Protein AF-A0A0D7BIR2-F1 (afdb_monomer)

Mean predicted aligned error: 21.7 Å

Radius of gyration: 37.54 Å; Cα contacts (8 Å, |Δi|>4): 40; chains: 1; bounding box: 102×64×111 Å

Solvent-accessible surface area (backbone atoms only — not comparable to full-atom values): 16686 Å² total; per-residue (Å²): 121,75,64,52,60,53,49,50,55,49,41,55,57,47,47,56,52,49,51,51,49,50,49,49,62,68,69,59,58,79,85,58,76,80,61,74,94,76,84,66,80,60,62,64,51,52,55,38,52,51,51,50,55,50,52,52,51,52,54,53,46,50,54,50,44,54,59,40,34,74,78,34,74,71,77,39,61,81,50,50,68,55,49,57,55,50,51,56,49,48,54,58,48,49,72,74,50,62,76,77,82,74,74,76,80,79,78,71,91,76,68,83,83,82,81,90,81,86,85,87,89,87,87,86,90,83,82,89,90,86,90,91,88,87,83,88,84,89,81,83,94,82,83,85,87,86,86,86,84,88,78,86,79,78,84,77,78,80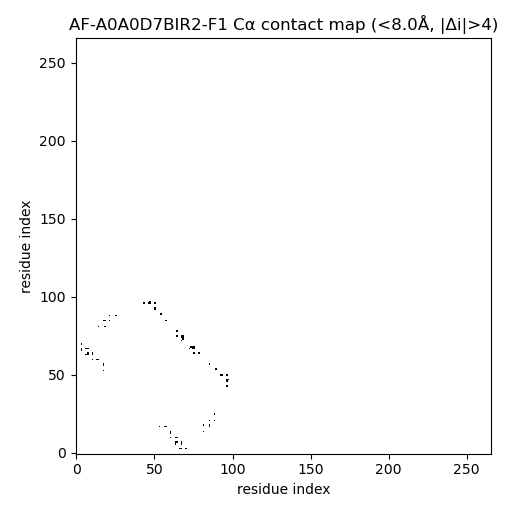,79,85,76,89,75,92,80,51,96,79,58,51,59,59,55,49,53,52,51,50,52,52,51,49,51,51,50,51,53,49,51,53,49,51,50,51,51,49,55,50,50,51,56,48,50,54,52,51,49,53,51,50,49,52,52,48,55,52,48,53,55,50,50,52,52,54,50,52,50,51,52,52,53,48,53,53,52,56,58,64,50,50,60,58,53,52,52,54,51,54,54,50,52,54,53,52,52,49,52,50,53,54,47,51,66,73,74,105

Organism: NCBI:txid1314674

pLDDT: mean 73.13, std 20.67, range [30.42, 97.38]

Structure (mmCIF, N/CA/C/O backbone):
data_AF-A0A0D7BIR2-F1
#
_entry.id   AF-A0A0D7BIR2-F1
#
loop_
_atom_site.group_PDB
_atom_site.id
_atom_site.type_symbol
_atom_site.label_atom_id
_atom_site.label_alt_id
_atom_site.label_comp_id
_atom_site.label_asym_id
_atom_site.label_entity_id
_atom_site.label_seq_id
_atom_site.pdbx_PDB_ins_code
_atom_site.Cartn_x
_atom_site.Cartn_y
_atom_site.Cartn_z
_atom_site.occupancy
_atom_site.B_iso_or_equiv
_atom_site.auth_seq_id
_atom_site.auth_comp_id
_atom_site.auth_asym_id
_atom_site.auth_atom_id
_atom_site.pdbx_PDB_model_num
ATOM 1 N N . MET A 1 1 ? 25.038 -0.574 7.424 1.00 51.50 1 MET A N 1
ATOM 2 C CA . MET A 1 1 ? 25.600 0.319 6.384 1.00 51.50 1 MET A CA 1
ATOM 3 C C . MET A 1 1 ? 25.281 -0.085 4.935 1.00 51.50 1 MET A C 1
ATOM 5 O O . MET A 1 1 ? 25.154 0.808 4.115 1.00 51.50 1 MET A O 1
ATOM 9 N N . ALA A 1 2 ? 25.125 -1.368 4.560 1.00 60.22 2 ALA A N 1
ATOM 10 C CA . ALA A 1 2 ? 24.757 -1.714 3.168 1.00 60.22 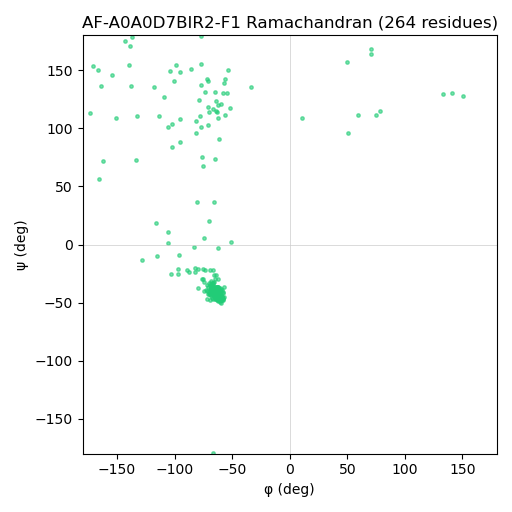2 ALA A CA 1
ATOM 11 C C . ALA A 1 2 ? 23.267 -1.471 2.823 1.00 60.22 2 ALA A C 1
ATOM 13 O O . ALA A 1 2 ? 22.950 -1.165 1.675 1.00 60.22 2 ALA A O 1
ATOM 14 N N . SER A 1 3 ? 22.361 -1.573 3.807 1.00 74.25 3 SER A N 1
ATOM 15 C CA . SER A 1 3 ? 20.910 -1.398 3.599 1.00 74.25 3 SER A CA 1
ATOM 16 C C . SER A 1 3 ? 20.532 0.036 3.220 1.00 74.25 3 SER A C 1
ATOM 18 O O . SER A 1 3 ? 19.716 0.248 2.333 1.00 74.25 3 SER A O 1
ATOM 20 N N . THR A 1 4 ? 21.177 1.033 3.819 1.00 78.81 4 THR A N 1
ATOM 21 C CA . THR A 1 4 ? 20.764 2.436 3.690 1.00 78.81 4 THR A CA 1
ATOM 22 C C . THR A 1 4 ? 21.105 3.049 2.339 1.00 78.81 4 THR A C 1
ATOM 24 O O . THR A 1 4 ? 20.298 3.789 1.784 1.00 78.81 4 THR A O 1
ATOM 27 N N . ARG A 1 5 ? 22.210 2.622 1.714 1.00 83.94 5 ARG A N 1
ATOM 28 C CA . ARG A 1 5 ? 22.487 2.933 0.299 1.00 83.94 5 ARG A CA 1
ATOM 29 C C . ARG A 1 5 ? 21.439 2.352 -0.650 1.00 83.94 5 ARG A C 1
ATOM 31 O O . ARG A 1 5 ? 21.117 2.963 -1.666 1.00 83.94 5 ARG A O 1
ATOM 38 N N . HIS A 1 6 ? 20.925 1.159 -0.356 1.00 86.81 6 HIS A N 1
ATOM 39 C CA . HIS A 1 6 ? 19.886 0.544 -1.180 1.00 86.81 6 HIS A CA 1
ATOM 40 C C . HIS A 1 6 ? 18.565 1.310 -1.056 1.00 86.81 6 HIS A C 1
ATOM 42 O O . HIS A 1 6 ? 17.923 1.603 -2.068 1.00 86.81 6 HIS A O 1
ATOM 48 N N . ASP A 1 7 ? 18.216 1.696 0.169 1.00 87.25 7 ASP A N 1
ATOM 49 C CA . ASP A 1 7 ? 17.025 2.485 0.470 1.00 87.25 7 ASP A CA 1
ATOM 50 C C . ASP A 1 7 ? 17.088 3.877 -0.170 1.00 87.25 7 ASP A C 1
ATOM 52 O O . ASP A 1 7 ? 16.099 4.321 -0.749 1.00 87.25 7 ASP A O 1
ATOM 56 N N . GLU A 1 8 ? 18.258 4.520 -0.191 1.00 88.88 8 GLU A N 1
ATOM 57 C CA . GLU A 1 8 ? 18.476 5.803 -0.869 1.00 88.88 8 GLU A CA 1
ATOM 58 C C . GLU A 1 8 ? 18.261 5.704 -2.388 1.00 88.88 8 GLU A C 1
ATOM 60 O O . GLU A 1 8 ? 17.515 6.491 -2.980 1.00 88.88 8 GLU A O 1
ATOM 65 N N . ILE A 1 9 ? 18.854 4.694 -3.036 1.00 89.62 9 ILE A N 1
ATOM 66 C CA . ILE A 1 9 ? 18.682 4.466 -4.480 1.00 89.62 9 ILE A CA 1
ATOM 67 C C . ILE A 1 9 ? 17.214 4.166 -4.804 1.00 89.62 9 ILE A C 1
ATOM 69 O O . ILE A 1 9 ? 16.680 4.636 -5.817 1.00 89.62 9 ILE A O 1
ATOM 73 N N . ASN A 1 10 ? 16.549 3.380 -3.958 1.00 91.25 10 ASN A N 1
ATOM 74 C CA . ASN A 1 10 ? 15.138 3.054 -4.120 1.00 91.25 10 ASN A CA 1
ATOM 75 C C . ASN A 1 10 ? 14.252 4.285 -3.934 1.00 91.25 10 ASN A C 1
ATOM 77 O O . ASN A 1 10 ? 13.368 4.510 -4.765 1.00 91.25 10 ASN A O 1
ATOM 81 N N . LEU A 1 11 ? 14.523 5.107 -2.919 1.00 91.75 11 LEU A N 1
ATOM 82 C CA . LEU A 1 11 ? 13.816 6.354 -2.663 1.00 91.75 11 LEU A CA 1
ATOM 83 C C . LEU A 1 11 ? 13.962 7.313 -3.846 1.00 91.75 11 LEU A C 1
ATOM 85 O O . LEU A 1 11 ? 12.955 7.778 -4.371 1.00 91.75 11 LEU A O 1
ATOM 89 N N . ALA A 1 12 ? 15.180 7.532 -4.344 1.00 91.88 12 ALA A N 1
ATOM 90 C CA . ALA A 1 12 ? 15.422 8.401 -5.494 1.00 91.88 12 ALA A CA 1
ATOM 91 C C . ALA A 1 12 ? 14.680 7.918 -6.756 1.00 91.88 12 ALA A C 1
ATOM 93 O O . ALA A 1 12 ? 14.083 8.706 -7.495 1.00 91.88 12 ALA A O 1
ATOM 94 N N . ARG A 1 13 ? 14.663 6.600 -7.006 1.00 92.69 13 ARG A N 1
ATOM 95 C CA . ARG A 1 13 ? 13.916 6.007 -8.130 1.00 92.69 13 ARG A CA 1
ATOM 96 C C . ARG A 1 13 ? 12.404 6.099 -7.954 1.00 92.69 13 ARG A C 1
ATOM 98 O O . ARG A 1 13 ? 11.695 6.203 -8.957 1.00 92.69 13 ARG A O 1
ATOM 105 N N . LEU A 1 14 ? 11.910 5.973 -6.726 1.00 93.75 14 LEU A N 1
ATOM 106 C CA . LEU A 1 14 ? 10.490 6.072 -6.410 1.00 93.75 14 LEU A CA 1
ATOM 107 C C . LEU A 1 14 ? 10.021 7.521 -6.543 1.00 93.75 14 LEU A C 1
ATOM 109 O O . LEU A 1 14 ? 9.040 7.763 -7.241 1.00 93.75 14 LEU A O 1
ATOM 113 N N . LEU A 1 15 ? 10.769 8.470 -5.980 1.00 92.56 15 LEU A N 1
ATOM 114 C CA . LEU A 1 15 ? 10.496 9.900 -6.079 1.00 92.56 15 LEU A CA 1
ATOM 115 C C . LEU A 1 15 ? 10.453 10.365 -7.528 1.00 92.56 15 LEU A C 1
ATOM 117 O O . LEU A 1 15 ? 9.443 10.923 -7.927 1.00 92.56 15 LEU A O 1
ATOM 121 N N . ARG A 1 16 ? 11.431 10.007 -8.372 1.00 92.38 16 ARG A N 1
ATOM 122 C CA . ARG A 1 16 ? 11.371 10.358 -9.806 1.00 92.38 16 ARG A CA 1
ATOM 123 C C . ARG A 1 16 ? 10.110 9.847 -10.505 1.00 92.38 16 ARG A C 1
ATOM 125 O O . ARG A 1 16 ? 9.586 10.505 -11.400 1.00 92.38 16 ARG A O 1
ATOM 132 N N . ARG A 1 17 ? 9.618 8.659 -10.136 1.00 91.75 17 ARG A N 1
ATOM 133 C CA . ARG A 1 17 ? 8.366 8.116 -10.692 1.00 91.75 17 ARG A CA 1
ATOM 134 C C . ARG A 1 17 ? 7.143 8.853 -10.158 1.00 91.75 17 ARG A C 1
ATOM 136 O O . ARG A 1 17 ? 6.204 9.063 -10.921 1.00 91.75 17 ARG A O 1
ATOM 143 N N . LEU A 1 18 ? 7.152 9.211 -8.876 1.00 91.81 18 LEU A N 1
ATOM 144 C CA . LEU A 1 18 ? 6.079 9.968 -8.239 1.00 91.81 18 LEU A CA 1
ATOM 145 C C . LEU A 1 18 ? 6.004 11.386 -8.789 1.00 91.81 18 LEU A C 1
ATOM 147 O O . LEU A 1 18 ? 4.928 11.804 -9.184 1.00 91.81 18 LEU A O 1
ATOM 151 N N . GLU A 1 19 ? 7.132 12.072 -8.923 1.00 91.19 19 GLU A N 1
ATOM 152 C CA . GLU A 1 19 ? 7.222 13.385 -9.556 1.00 91.19 19 GLU A CA 1
ATOM 153 C C . GLU A 1 19 ? 6.754 13.327 -11.004 1.00 91.19 19 GLU A C 1
ATOM 155 O O . GLU A 1 19 ? 5.930 14.137 -11.407 1.00 91.19 19 GLU A O 1
ATOM 160 N N . LYS A 1 20 ? 7.198 12.328 -11.779 1.00 92.00 20 LYS A N 1
ATOM 161 C CA . LYS A 1 20 ? 6.723 12.153 -13.156 1.00 92.00 20 LYS A CA 1
ATOM 162 C C . LYS A 1 20 ? 5.198 12.008 -13.218 1.00 92.00 20 LYS A C 1
ATOM 164 O O . LYS A 1 20 ? 4.572 12.663 -14.042 1.00 92.00 20 LYS A O 1
ATOM 169 N N . ARG A 1 21 ? 4.607 11.188 -12.340 1.00 87.00 21 ARG A N 1
ATOM 170 C CA . ARG A 1 21 ? 3.146 11.020 -12.249 1.00 87.00 21 ARG A CA 1
ATOM 171 C C . ARG A 1 21 ? 2.439 12.278 -11.754 1.00 87.00 21 ARG A C 1
ATOM 173 O O . ARG A 1 21 ? 1.357 12.581 -12.231 1.00 87.00 21 ARG A O 1
ATOM 180 N N . ALA A 1 22 ? 3.040 13.010 -10.824 1.00 85.06 22 ALA A N 1
ATOM 181 C CA . ALA A 1 22 ? 2.508 14.265 -10.313 1.00 85.06 22 ALA A CA 1
ATOM 182 C C . ALA A 1 22 ? 2.492 15.346 -11.403 1.00 85.06 22 ALA A C 1
ATOM 184 O O . ALA A 1 22 ? 1.498 16.051 -11.558 1.00 85.06 22 ALA A O 1
ATOM 185 N N . PHE A 1 23 ? 3.554 15.430 -12.209 1.00 83.56 23 PHE A N 1
ATOM 186 C CA . PHE A 1 23 ? 3.602 16.294 -13.385 1.00 83.56 23 PHE A CA 1
ATOM 187 C C . PHE A 1 23 ? 2.560 15.882 -14.422 1.00 83.56 23 PHE A C 1
ATOM 189 O O . PHE A 1 23 ? 1.831 16.735 -14.914 1.00 83.56 23 PHE A O 1
ATOM 196 N N . GLU A 1 24 ? 2.438 14.588 -14.710 1.00 83.06 24 GLU A N 1
ATOM 197 C CA . GLU A 1 24 ? 1.413 14.071 -15.617 1.00 83.06 24 GLU A CA 1
ATOM 198 C C . GLU A 1 24 ? 0.001 14.403 -15.117 1.00 83.06 24 GLU A C 1
ATOM 200 O O . GLU A 1 24 ? -0.796 14.908 -15.890 1.00 83.06 24 GLU A O 1
ATOM 205 N N . ALA A 1 25 ? -0.284 14.252 -13.822 1.00 73.31 25 ALA A N 1
ATOM 206 C CA . ALA A 1 25 ? -1.577 14.602 -13.230 1.00 73.31 25 ALA A CA 1
ATOM 207 C C . ALA A 1 25 ? -1.858 16.118 -13.209 1.00 73.31 25 ALA A C 1
ATOM 209 O O . ALA A 1 25 ? -3.009 16.533 -13.303 1.00 73.31 25 ALA A O 1
ATOM 210 N N . THR A 1 26 ? -0.820 16.951 -13.089 1.00 69.81 26 THR A N 1
ATOM 211 C CA . THR A 1 26 ? -0.952 18.420 -13.058 1.00 69.81 26 THR A CA 1
ATOM 212 C C . THR A 1 26 ? -1.119 19.009 -14.464 1.00 69.81 26 THR A C 1
ATOM 214 O O . THR A 1 26 ? -1.884 19.953 -14.647 1.00 69.81 26 THR A O 1
ATOM 217 N N . TYR A 1 27 ? -0.417 18.456 -15.461 1.00 67.06 27 TYR A N 1
ATOM 218 C CA . TYR A 1 27 ? -0.448 18.910 -16.859 1.00 67.06 27 TYR A CA 1
ATOM 219 C C . TYR A 1 27 ? -1.412 18.125 -17.749 1.00 67.06 27 TYR A C 1
ATOM 221 O O . TYR A 1 27 ? -1.682 18.566 -18.869 1.00 67.06 27 TYR A O 1
ATOM 229 N N . ALA A 1 28 ? -1.978 17.017 -17.265 1.00 62.03 28 ALA A N 1
ATOM 230 C CA . ALA A 1 28 ? -3.223 16.467 -17.782 1.00 62.03 28 ALA A CA 1
ATOM 231 C C . ALA A 1 28 ? -4.353 17.469 -17.487 1.00 62.03 28 ALA A C 1
ATOM 233 O O . ALA A 1 28 ? -5.180 17.308 -16.595 1.00 62.03 28 ALA A O 1
ATOM 234 N N . SER A 1 29 ? -4.340 18.563 -18.246 1.00 44.34 29 SER A N 1
ATOM 235 C CA . SER A 1 29 ? -5.459 19.472 -18.432 1.00 44.34 29 SER A CA 1
ATOM 236 C C . SER A 1 29 ? -6.677 18.651 -18.889 1.00 44.34 29 SER A C 1
ATOM 238 O O . SER A 1 29 ? -6.476 17.636 -19.563 1.00 44.34 29 SER A O 1
ATOM 240 N N . PRO A 1 30 ? -7.925 19.052 -18.569 1.00 50.50 30 PRO A N 1
ATOM 241 C CA . PRO A 1 30 ? -9.174 18.327 -18.864 1.00 50.50 30 PRO A CA 1
ATOM 242 C C . PRO A 1 30 ? -9.516 18.198 -20.366 1.00 50.50 30 PRO A C 1
ATOM 244 O O . PRO A 1 30 ? -10.676 18.195 -20.767 1.00 50.50 30 PRO A O 1
ATOM 247 N N . ILE A 1 31 ? -8.525 18.013 -21.234 1.00 40.31 31 ILE A N 1
ATOM 248 C CA . ILE A 1 31 ? -8.654 17.683 -22.657 1.00 40.31 31 ILE A CA 1
ATOM 249 C C . ILE A 1 31 ? -8.921 16.168 -22.818 1.00 40.31 31 ILE A C 1
ATOM 251 O O . ILE A 1 31 ? -8.458 15.511 -23.740 1.00 40.31 31 ILE A O 1
ATOM 255 N N . SER A 1 32 ? -9.697 15.603 -21.891 1.00 42.72 32 SER A N 1
ATOM 256 C CA . SER A 1 32 ? -10.523 14.413 -22.106 1.00 42.72 32 SER A CA 1
ATOM 257 C C . SER A 1 32 ? -12.006 14.800 -22.219 1.00 42.72 32 SER A C 1
ATOM 259 O O . SER A 1 32 ? -12.861 13.926 -22.268 1.00 42.72 32 SER A O 1
ATOM 261 N N . ALA A 1 33 ? -12.340 16.091 -22.342 1.00 45.12 33 ALA A N 1
ATOM 262 C CA . ALA A 1 33 ? -13.700 16.549 -22.648 1.00 45.12 33 ALA A CA 1
ATOM 263 C C . ALA A 1 33 ? -14.240 16.066 -24.019 1.00 45.12 33 ALA A C 1
ATOM 265 O O . ALA A 1 33 ? -15.39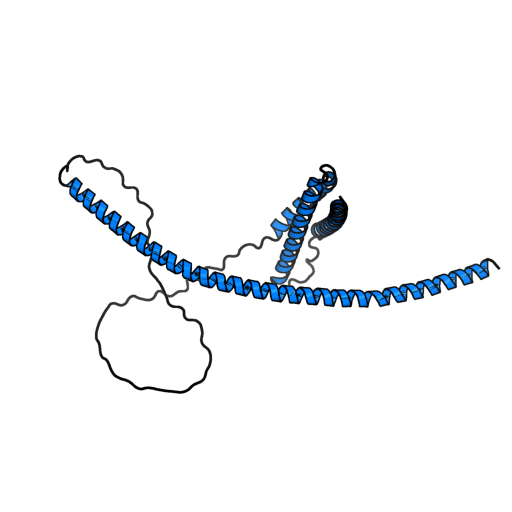9 16.316 -24.337 1.00 45.12 33 ALA A O 1
ATOM 266 N N . ASN A 1 34 ? -13.431 15.351 -24.813 1.00 43.56 34 ASN A N 1
ATOM 267 C CA . ASN A 1 34 ? -13.843 14.745 -26.082 1.00 43.56 34 ASN A CA 1
ATOM 268 C C . ASN A 1 34 ? -14.015 13.215 -26.020 1.00 43.56 34 ASN A C 1
ATOM 270 O O . ASN A 1 34 ? -14.364 12.614 -27.037 1.00 43.56 34 ASN A O 1
ATOM 274 N N . SER A 1 35 ? -13.824 12.564 -24.864 1.00 46.53 35 SER A N 1
ATOM 275 C CA . SER A 1 35 ? -14.414 11.239 -24.659 1.00 46.53 35 SER A CA 1
ATOM 276 C C . SER A 1 35 ? -15.870 11.445 -24.243 1.00 46.53 35 SER A C 1
ATOM 278 O O . SER A 1 35 ? -16.184 11.941 -23.166 1.00 46.53 35 SER A O 1
ATOM 280 N N . SER A 1 36 ? -16.756 11.148 -25.191 1.00 42.25 36 SER A N 1
ATOM 281 C CA . SER A 1 36 ? -18.214 11.210 -25.080 1.00 42.25 36 SER A CA 1
ATOM 282 C C . SER A 1 36 ? -18.732 10.854 -23.671 1.00 42.25 36 SER A C 1
ATOM 284 O O . SER A 1 36 ? -18.284 9.846 -23.114 1.00 42.25 36 SER A O 1
ATOM 286 N N . PRO A 1 37 ? -19.695 11.610 -23.100 1.00 45.69 37 PRO A N 1
ATOM 287 C CA . PRO A 1 37 ? -20.263 11.361 -21.778 1.00 45.69 37 PRO A CA 1
ATOM 288 C C . PRO A 1 37 ? -21.219 10.162 -21.843 1.00 45.69 37 PRO A C 1
ATOM 290 O O . PRO A 1 37 ? -22.436 10.278 -21.715 1.00 45.69 37 PRO A O 1
ATOM 293 N N . SER A 1 38 ? -20.668 8.976 -22.072 1.00 39.38 38 SER A N 1
ATOM 294 C CA . SER A 1 38 ? -21.396 7.719 -22.016 1.00 39.38 38 SER A CA 1
ATOM 295 C C . SER A 1 38 ? -21.219 7.102 -20.634 1.00 39.38 38 SER A C 1
ATOM 297 O O . SER A 1 38 ? -20.343 6.275 -20.413 1.00 39.38 38 SER A O 1
ATOM 299 N N . LYS A 1 39 ? -22.120 7.502 -19.733 1.00 43.78 39 LYS A N 1
ATOM 300 C CA . LYS A 1 39 ? -22.785 6.627 -18.757 1.00 43.78 39 LYS A CA 1
ATOM 301 C C . LYS A 1 39 ? -21.872 5.718 -17.915 1.00 43.78 39 LYS A C 1
ATOM 303 O O . LYS A 1 39 ? -21.611 4.570 -18.254 1.00 43.78 39 LYS A O 1
ATOM 308 N N . GLY A 1 40 ? -21.549 6.193 -16.716 1.00 44.94 40 GLY A N 1
ATOM 309 C CA . GLY A 1 40 ? -21.228 5.324 -15.589 1.00 44.94 40 GLY A CA 1
ATOM 310 C C . GLY A 1 40 ? -20.258 5.968 -14.615 1.00 44.94 40 GLY A C 1
ATOM 311 O O . GLY A 1 40 ? -19.161 6.360 -14.985 1.00 44.94 40 GLY A O 1
ATOM 312 N N . THR A 1 41 ? -20.631 5.982 -13.344 1.00 54.31 41 THR A N 1
ATOM 313 C CA . THR A 1 41 ? -19.811 6.265 -12.152 1.00 54.31 41 THR A CA 1
ATOM 314 C C . THR A 1 41 ? -18.499 5.456 -12.049 1.00 54.31 41 THR A C 1
ATOM 316 O O . THR A 1 41 ? -17.764 5.604 -11.076 1.00 54.31 41 THR A O 1
ATOM 319 N N . ALA A 1 42 ? -18.179 4.620 -13.041 1.00 56.84 42 ALA A N 1
ATOM 320 C CA . ALA A 1 42 ? -16.992 3.777 -13.107 1.00 56.84 42 ALA A CA 1
ATOM 321 C C . ALA A 1 42 ? -15.686 4.576 -13.283 1.00 56.84 42 ALA A C 1
ATOM 323 O O . ALA A 1 42 ? -14.701 4.260 -12.623 1.00 56.84 42 ALA A O 1
ATOM 324 N N . GLY A 1 43 ? -15.680 5.647 -14.090 1.00 62.88 43 GLY A N 1
ATOM 325 C CA . GLY A 1 43 ? -14.460 6.435 -14.346 1.00 62.88 43 GLY A CA 1
ATOM 326 C C . GLY A 1 43 ? -13.946 7.187 -13.112 1.00 62.88 43 GLY A C 1
ATOM 327 O O . GLY A 1 43 ? -12.754 7.173 -12.819 1.00 62.88 43 GLY A O 1
ATOM 328 N N . GLN A 1 44 ? -14.857 7.753 -12.314 1.00 68.00 44 GLN A N 1
ATOM 329 C CA . GLN A 1 44 ? -14.504 8.434 -11.063 1.00 68.00 44 GLN A CA 1
ATOM 330 C C . GLN A 1 44 ? -13.944 7.456 -10.015 1.00 68.00 44 GLN A C 1
ATOM 332 O O . GLN A 1 44 ? -13.061 7.810 -9.235 1.00 68.00 44 GLN A O 1
ATOM 337 N N . GLY A 1 45 ? -14.430 6.209 -10.013 1.00 72.81 45 GLY A N 1
ATOM 338 C CA . GLY A 1 45 ? -13.898 5.148 -9.159 1.00 72.81 45 GLY A CA 1
ATOM 339 C C . GLY A 1 45 ? -12.453 4.789 -9.509 1.00 72.81 45 GLY A C 1
ATOM 340 O O . GLY A 1 45 ? -11.629 4.627 -8.611 1.00 72.81 45 GLY A O 1
ATOM 341 N N . GLU A 1 46 ? -12.113 4.721 -10.797 1.00 79.06 46 GLU A N 1
ATOM 342 C CA . GLU A 1 46 ? -10.743 4.441 -11.241 1.00 79.06 46 GLU A CA 1
ATOM 343 C C . GLU A 1 46 ? -9.772 5.577 -10.897 1.00 79.06 46 GLU A C 1
ATOM 345 O O . GLU A 1 46 ? -8.678 5.312 -10.396 1.00 79.06 46 GLU A O 1
ATOM 350 N N . GLU A 1 47 ? -10.174 6.835 -11.089 1.00 81.19 47 GLU A N 1
ATOM 351 C CA . GLU A 1 47 ? -9.381 8.003 -10.680 1.00 81.19 47 GLU A CA 1
ATOM 352 C C . GLU A 1 47 ? -9.146 8.026 -9.159 1.00 81.19 47 GLU A C 1
ATOM 354 O O . GLU A 1 47 ? -8.030 8.289 -8.702 1.00 81.19 47 GLU A O 1
ATOM 359 N N . TRP A 1 48 ? -10.158 7.658 -8.366 1.00 80.69 48 TRP A N 1
ATOM 360 C CA . TRP A 1 48 ? -10.043 7.524 -6.910 1.00 80.69 48 TRP A CA 1
ATOM 361 C C . TRP A 1 48 ? -9.094 6.414 -6.476 1.00 80.69 48 TRP A C 1
ATOM 363 O O . TRP A 1 48 ? -8.238 6.628 -5.613 1.00 80.69 48 TRP A O 1
ATOM 373 N N . LEU A 1 49 ? -9.164 5.252 -7.120 1.00 83.94 49 LEU A N 1
ATOM 374 C CA . LEU A 1 49 ? -8.234 4.157 -6.855 1.00 83.94 49 LEU A CA 1
ATOM 375 C C . LEU A 1 49 ? -6.790 4.544 -7.206 1.00 83.94 49 LEU A C 1
ATOM 377 O O . LEU A 1 49 ? -5.864 4.227 -6.453 1.00 83.94 49 LEU A O 1
ATOM 381 N N . GLN A 1 50 ? -6.585 5.271 -8.308 1.00 87.94 50 GLN A N 1
ATOM 382 C CA . GLN A 1 50 ? -5.264 5.775 -8.694 1.00 87.94 50 GLN A CA 1
ATOM 383 C C . GLN A 1 50 ? -4.729 6.817 -7.703 1.00 87.94 50 GLN A C 1
ATOM 385 O O . GLN A 1 50 ? -3.550 6.762 -7.337 1.00 87.94 50 GLN A O 1
ATOM 390 N N . ALA A 1 51 ? -5.585 7.724 -7.225 1.00 86.56 51 ALA A N 1
ATOM 391 C CA . ALA A 1 51 ? -5.239 8.694 -6.190 1.00 86.56 51 ALA A CA 1
ATOM 392 C C . ALA A 1 51 ? -4.809 8.002 -4.886 1.00 86.56 51 ALA A C 1
ATOM 394 O O . ALA A 1 51 ? -3.787 8.361 -4.297 1.00 86.56 51 ALA A O 1
ATOM 395 N N . ILE A 1 52 ? -5.525 6.956 -4.465 1.00 88.38 52 ILE A N 1
ATOM 396 C CA . ILE A 1 52 ? -5.172 6.175 -3.273 1.00 88.38 52 ILE A CA 1
ATOM 397 C C . ILE A 1 52 ? -3.827 5.467 -3.439 1.00 88.38 52 ILE A C 1
ATOM 399 O O . ILE A 1 52 ? -2.986 5.551 -2.541 1.00 88.38 52 ILE A O 1
ATOM 403 N N . ASP A 1 53 ? -3.591 4.801 -4.573 1.00 89.62 53 ASP A N 1
ATOM 404 C CA . ASP A 1 53 ? -2.305 4.149 -4.874 1.00 89.62 53 ASP A CA 1
ATOM 405 C C . ASP A 1 53 ? -1.147 5.160 -4.832 1.00 89.62 53 ASP A C 1
ATOM 407 O O . ASP A 1 53 ? -0.081 4.889 -4.269 1.00 89.62 53 ASP A O 1
ATOM 411 N N . PHE A 1 54 ? -1.361 6.363 -5.369 1.00 89.88 54 PHE A N 1
ATOM 412 C CA . PHE A 1 54 ? -0.383 7.445 -5.306 1.00 89.88 54 PHE A CA 1
ATOM 413 C C . PHE A 1 54 ? -0.089 7.876 -3.860 1.00 89.88 54 PHE A C 1
ATOM 415 O O . PHE A 1 54 ? 1.079 7.923 -3.462 1.00 89.88 54 PHE A O 1
ATOM 422 N N . ILE A 1 55 ? -1.124 8.099 -3.043 1.00 90.06 55 ILE A N 1
ATOM 423 C CA . ILE A 1 55 ? -0.984 8.470 -1.625 1.00 90.06 55 ILE A CA 1
ATOM 424 C C . ILE A 1 55 ? -0.232 7.388 -0.842 1.00 90.06 55 ILE A C 1
ATOM 426 O O . ILE A 1 55 ? 0.657 7.696 -0.044 1.00 90.06 55 ILE A O 1
ATOM 430 N N . GLN A 1 56 ? -0.545 6.111 -1.069 1.00 92.31 56 GLN A N 1
ATOM 431 C CA . GLN A 1 56 ? 0.147 4.998 -0.415 1.00 92.31 56 GLN A CA 1
ATOM 432 C C . GLN A 1 56 ? 1.639 4.961 -0.771 1.00 92.31 56 GLN A C 1
ATOM 434 O O . GLN A 1 56 ? 2.482 4.780 0.111 1.00 92.31 56 GLN A O 1
ATOM 439 N N . LYS A 1 57 ? 1.990 5.196 -2.040 1.00 93.69 57 LYS A N 1
ATOM 440 C CA . LYS A 1 57 ? 3.393 5.258 -2.475 1.00 93.69 57 LYS A CA 1
ATOM 441 C C . LYS A 1 57 ? 4.150 6.427 -1.857 1.00 93.69 57 LYS A C 1
ATOM 443 O O . LYS A 1 57 ? 5.311 6.251 -1.494 1.00 93.69 57 LYS A O 1
ATOM 448 N N . VAL A 1 58 ? 3.511 7.586 -1.693 1.00 92.69 58 VAL A N 1
ATOM 449 C CA . VAL A 1 58 ? 4.121 8.729 -0.996 1.00 92.69 58 VAL A CA 1
ATOM 450 C C . VAL A 1 58 ? 4.322 8.416 0.489 1.00 92.69 58 VAL A C 1
ATOM 452 O O . VAL A 1 58 ? 5.397 8.688 1.023 1.00 92.69 58 VAL A O 1
ATOM 455 N N . LYS A 1 59 ? 3.358 7.761 1.153 1.00 93.56 59 LYS A N 1
ATOM 456 C CA . LYS A 1 59 ? 3.524 7.295 2.545 1.00 93.56 59 LYS A CA 1
ATOM 457 C C . LYS A 1 59 ? 4.713 6.347 2.691 1.00 93.56 59 LYS A C 1
ATOM 459 O O . LYS A 1 59 ? 5.541 6.550 3.573 1.00 93.56 59 LYS A O 1
ATOM 464 N N . TYR A 1 60 ? 4.835 5.364 1.802 1.00 93.38 60 TYR A N 1
ATOM 465 C CA . TYR A 1 60 ? 5.973 4.445 1.802 1.00 93.38 60 TYR A CA 1
ATOM 466 C C . TYR A 1 60 ? 7.305 5.176 1.571 1.00 93.38 60 TYR A C 1
ATOM 468 O O . TYR A 1 60 ? 8.278 4.932 2.283 1.00 93.38 60 TYR A O 1
ATOM 476 N N . ALA A 1 61 ? 7.337 6.132 0.637 1.00 92.88 61 ALA A N 1
ATOM 477 C CA . ALA A 1 61 ? 8.507 6.971 0.397 1.00 92.88 61 ALA A CA 1
ATOM 478 C C . ALA A 1 61 ? 8.906 7.790 1.644 1.00 92.88 61 ALA A C 1
ATOM 480 O O . ALA A 1 61 ? 10.095 7.918 1.929 1.00 92.88 61 ALA A O 1
ATOM 481 N N . ARG A 1 62 ? 7.942 8.287 2.434 1.00 90.94 62 ARG A N 1
ATOM 482 C CA . ARG A 1 62 ? 8.225 8.957 3.718 1.00 90.94 62 ARG A CA 1
ATOM 483 C C . ARG A 1 62 ? 8.816 8.004 4.756 1.00 90.94 62 ARG A C 1
ATOM 485 O O . ARG A 1 62 ? 9.718 8.394 5.491 1.00 90.94 62 ARG A O 1
ATOM 492 N N . THR A 1 63 ? 8.343 6.759 4.817 1.00 92.19 63 THR A N 1
ATOM 493 C CA . THR A 1 63 ? 8.933 5.739 5.698 1.00 92.19 63 THR A CA 1
ATOM 494 C C . THR A 1 63 ? 10.387 5.454 5.319 1.00 92.19 63 THR A C 1
ATOM 496 O O . THR A 1 63 ? 11.245 5.419 6.196 1.00 92.19 63 THR A O 1
ATOM 499 N N . LEU A 1 64 ? 10.682 5.324 4.021 1.00 89.25 64 LEU A N 1
ATOM 500 C CA . LEU A 1 64 ? 12.052 5.196 3.511 1.00 89.25 64 LEU A CA 1
ATOM 501 C C . LEU A 1 64 ? 12.920 6.398 3.900 1.00 89.25 64 LEU A C 1
ATOM 503 O O . LEU A 1 64 ? 14.028 6.208 4.390 1.00 89.25 64 LEU A O 1
ATOM 507 N N . LEU A 1 65 ? 12.407 7.621 3.730 1.00 89.88 65 LEU A N 1
ATOM 508 C CA . LEU A 1 65 ? 13.124 8.837 4.116 1.00 89.88 65 LEU A CA 1
ATOM 509 C C . LEU A 1 65 ? 13.460 8.840 5.612 1.00 89.88 65 LEU A C 1
ATOM 511 O O . LEU A 1 65 ? 14.603 9.097 5.970 1.00 89.88 65 LEU A O 1
ATOM 515 N N . LYS A 1 66 ? 12.498 8.484 6.471 1.00 90.06 66 LYS A N 1
ATOM 516 C CA . LYS A 1 66 ? 12.707 8.405 7.923 1.00 90.06 66 LYS A CA 1
ATOM 517 C C . LYS A 1 66 ? 13.788 7.384 8.292 1.00 90.06 66 LYS A C 1
ATOM 519 O O . LYS A 1 66 ? 14.595 7.645 9.178 1.00 90.06 66 LYS A O 1
ATOM 524 N N . ASN A 1 67 ? 13.821 6.239 7.609 1.00 88.81 67 ASN A N 1
ATOM 525 C CA . ASN A 1 67 ? 14.844 5.214 7.828 1.00 88.81 67 ASN A CA 1
ATOM 526 C C . ASN A 1 67 ? 16.242 5.689 7.407 1.00 88.81 67 ASN A C 1
ATOM 528 O O . ASN A 1 67 ? 17.216 5.375 8.081 1.00 88.81 67 ASN A O 1
ATOM 532 N N . ILE A 1 68 ? 16.340 6.455 6.318 1.00 87.19 68 ILE A N 1
ATOM 533 C CA . ILE A 1 68 ? 17.607 7.043 5.860 1.00 87.19 68 ILE A CA 1
ATOM 534 C C . ILE A 1 68 ? 18.070 8.135 6.828 1.00 87.19 68 ILE A C 1
ATOM 536 O O . ILE A 1 68 ? 19.242 8.175 7.180 1.00 87.19 68 ILE A O 1
ATOM 540 N N . GLU A 1 69 ? 17.154 8.979 7.300 1.00 88.00 69 GLU A N 1
ATOM 541 C CA . GLU A 1 69 ? 17.447 10.080 8.224 1.00 88.00 69 GLU A CA 1
ATOM 542 C C . GLU A 1 69 ? 17.935 9.592 9.598 1.00 88.00 69 GLU A C 1
ATOM 544 O O . GLU A 1 69 ? 18.757 10.248 10.233 1.00 88.00 69 GLU A O 1
ATOM 549 N N . LEU A 1 70 ? 17.487 8.406 10.024 1.00 86.62 70 LEU A N 1
ATOM 550 C CA . LEU A 1 70 ? 17.993 7.718 11.216 1.00 86.62 70 LEU A CA 1
ATOM 551 C C . LEU A 1 70 ? 19.465 7.282 11.089 1.00 86.62 70 LEU A C 1
ATOM 553 O O . LEU A 1 70 ? 20.161 7.247 12.100 1.00 86.62 70 LEU A O 1
ATOM 557 N N . ASP A 1 71 ? 19.935 6.943 9.883 1.00 84.44 71 ASP A N 1
ATOM 558 C CA . ASP A 1 71 ? 21.315 6.478 9.632 1.00 84.44 71 ASP A CA 1
ATOM 559 C C . ASP A 1 71 ? 22.235 7.618 9.153 1.00 84.44 71 ASP A C 1
ATOM 561 O O . ASP A 1 71 ? 23.449 7.572 9.348 1.00 84.44 71 ASP A O 1
ATOM 565 N N . SER A 1 72 ? 21.672 8.665 8.539 1.00 81.12 72 SER A N 1
ATOM 566 C CA . SER A 1 72 ? 22.390 9.861 8.099 1.00 81.12 72 SER A CA 1
ATOM 567 C C . SER A 1 72 ? 21.470 11.095 8.108 1.00 81.12 72 SER A C 1
ATOM 569 O O . SER A 1 72 ? 20.607 11.218 7.231 1.00 81.12 72 SER A O 1
ATOM 571 N N . PRO A 1 73 ? 21.659 12.046 9.045 1.00 76.25 73 PRO A N 1
ATOM 572 C CA . PRO A 1 73 ? 20.776 13.209 9.179 1.00 76.25 73 PRO A CA 1
ATOM 573 C C . PRO A 1 73 ? 20.839 14.155 7.967 1.00 76.25 73 PRO A C 1
ATOM 575 O O . PRO A 1 73 ? 19.850 14.813 7.645 1.00 76.25 73 PRO A O 1
ATOM 578 N N . ASP A 1 74 ? 21.963 14.176 7.244 1.00 79.88 74 ASP A N 1
ATOM 579 C CA . ASP A 1 74 ? 22.165 15.063 6.092 1.00 79.88 74 ASP A CA 1
ATOM 580 C C . ASP A 1 74 ? 21.661 14.461 4.767 1.00 79.88 74 ASP A C 1
ATOM 582 O O . ASP A 1 74 ? 21.307 15.194 3.840 1.00 79.88 74 ASP A O 1
ATOM 586 N N . GLY A 1 75 ? 21.559 13.128 4.669 1.00 74.50 75 GLY A N 1
ATOM 587 C CA . GLY A 1 75 ? 21.164 12.434 3.433 1.00 74.50 75 GLY A CA 1
ATOM 588 C C . GLY A 1 75 ? 19.716 12.695 2.997 1.00 74.50 75 GLY A C 1
ATOM 589 O O . GLY A 1 75 ? 19.374 12.570 1.820 1.00 74.50 75 GLY A O 1
ATOM 590 N N . GLY A 1 76 ? 18.851 13.099 3.932 1.00 76.50 76 GLY A N 1
ATOM 591 C CA . GLY A 1 76 ? 17.437 13.371 3.670 1.00 76.50 76 GLY A CA 1
ATOM 592 C C . GLY A 1 76 ? 17.141 14.759 3.090 1.00 76.50 76 GLY A C 1
ATOM 593 O O . GLY A 1 76 ? 16.082 14.952 2.486 1.00 76.50 76 GLY A O 1
ATOM 594 N N . ALA A 1 77 ? 18.053 15.728 3.239 1.00 83.31 77 ALA A N 1
ATOM 595 C CA . ALA A 1 77 ? 17.779 17.140 2.956 1.00 83.31 77 ALA A CA 1
ATOM 596 C C . ALA A 1 77 ? 17.370 17.393 1.493 1.00 83.31 77 ALA A C 1
ATOM 598 O O . ALA A 1 77 ? 16.416 18.124 1.226 1.00 83.31 77 ALA A O 1
ATOM 599 N N . GLN A 1 78 ? 18.028 16.715 0.551 1.00 83.38 78 GLN A N 1
ATOM 600 C CA . GLN A 1 78 ? 17.763 16.833 -0.888 1.00 83.38 78 GLN A CA 1
ATOM 601 C C . GLN A 1 78 ? 16.360 16.355 -1.302 1.00 83.38 78 GLN A C 1
ATOM 603 O O . GLN A 1 78 ? 15.806 16.825 -2.295 1.00 83.38 78 GLN A O 1
ATOM 608 N N . PHE A 1 79 ? 15.756 15.444 -0.535 1.00 87.38 79 PHE A N 1
ATOM 609 C CA . PHE A 1 79 ? 14.444 14.883 -0.853 1.00 87.38 79 PHE A CA 1
ATOM 610 C C . PHE A 1 79 ? 13.293 15.699 -0.257 1.00 87.38 79 PHE A C 1
ATOM 612 O O . PHE A 1 79 ? 12.184 15.646 -0.786 1.00 87.38 79 PHE A O 1
ATOM 619 N N . ARG A 1 80 ? 13.539 16.497 0.792 1.00 85.69 80 ARG A N 1
ATOM 620 C CA . ARG A 1 80 ? 12.499 17.284 1.481 1.00 85.69 80 ARG A CA 1
ATOM 621 C C . ARG A 1 80 ? 11.764 18.245 0.544 1.00 85.69 80 ARG A C 1
ATOM 623 O O . ARG A 1 80 ? 10.539 18.218 0.499 1.00 85.69 80 ARG A O 1
ATOM 630 N N . ALA A 1 81 ? 12.494 18.987 -0.291 1.00 87.00 81 ALA A N 1
ATOM 631 C CA . ALA A 1 81 ? 11.894 19.892 -1.279 1.00 87.00 81 ALA A CA 1
ATOM 632 C C . ALA A 1 81 ? 11.023 19.158 -2.320 1.00 87.00 81 ALA A C 1
ATOM 634 O O . ALA A 1 81 ? 10.060 19.713 -2.847 1.00 87.00 81 ALA A O 1
ATOM 635 N N . SER A 1 82 ? 11.350 17.897 -2.619 1.00 87.25 82 SER A N 1
ATOM 636 C CA . SER A 1 82 ? 10.564 17.060 -3.535 1.00 87.25 82 SER A CA 1
ATOM 637 C C . SER A 1 82 ? 9.271 16.585 -2.866 1.00 87.25 82 SER A C 1
ATOM 639 O O . SER A 1 82 ? 8.208 16.597 -3.483 1.00 87.25 82 SER A O 1
ATOM 641 N N . PHE A 1 83 ? 9.336 16.225 -1.581 1.00 90.06 83 PHE A N 1
ATOM 642 C CA . PHE A 1 83 ? 8.159 15.855 -0.797 1.00 90.06 83 PHE A CA 1
ATOM 643 C C . PHE A 1 83 ? 7.191 17.022 -0.588 1.00 90.06 83 PHE A C 1
ATOM 645 O O . PHE A 1 83 ? 5.995 16.815 -0.747 1.00 90.06 83 PHE A O 1
ATOM 652 N N . GLU A 1 84 ? 7.671 18.245 -0.343 1.00 88.69 84 GLU A N 1
ATOM 653 C CA . GLU A 1 84 ? 6.797 19.429 -0.253 1.00 88.69 84 GLU A CA 1
ATOM 654 C C . GLU A 1 84 ? 5.990 19.655 -1.543 1.00 88.69 84 GLU A C 1
ATOM 656 O O . GLU A 1 84 ? 4.799 19.970 -1.502 1.00 88.69 84 GLU A O 1
ATOM 661 N N . ARG A 1 85 ? 6.611 19.427 -2.708 1.00 87.94 85 ARG A N 1
ATOM 662 C CA . ARG A 1 85 ? 5.921 19.481 -4.008 1.00 87.94 85 ARG A CA 1
ATOM 663 C C . ARG A 1 85 ? 4.917 18.343 -4.186 1.00 87.94 85 ARG A C 1
ATOM 665 O O . ARG A 1 85 ? 3.864 18.551 -4.774 1.00 87.94 85 ARG A O 1
ATOM 672 N N . LEU A 1 86 ? 5.224 17.139 -3.706 1.00 89.69 86 LEU A N 1
ATOM 673 C CA . LEU A 1 86 ? 4.284 16.015 -3.755 1.00 89.69 86 LEU A CA 1
ATOM 674 C C . LEU A 1 86 ? 3.094 16.235 -2.815 1.00 89.69 86 LEU A C 1
ATOM 676 O O . LEU A 1 86 ? 1.976 15.862 -3.158 1.00 89.69 86 LEU A O 1
ATOM 680 N N . ASP A 1 87 ? 3.313 16.874 -1.669 1.00 88.88 87 ASP A N 1
ATOM 681 C CA . ASP A 1 87 ? 2.275 17.143 -0.677 1.00 88.88 87 ASP A CA 1
ATOM 682 C C . ASP A 1 87 ? 1.255 18.167 -1.174 1.00 88.88 87 ASP A C 1
ATOM 684 O O . ASP A 1 87 ? 0.052 17.979 -0.979 1.00 88.88 87 ASP A O 1
ATOM 688 N N . SER A 1 88 ? 1.699 19.196 -1.901 1.00 87.94 88 SER A N 1
ATOM 689 C CA . SER A 1 88 ? 0.778 20.128 -2.559 1.00 87.94 88 SER A CA 1
ATOM 690 C C . SER A 1 88 ? -0.059 19.437 -3.642 1.00 87.94 88 SER A C 1
ATOM 692 O O . SER A 1 88 ? -1.254 19.711 -3.768 1.00 87.94 88 SER A O 1
ATOM 694 N N . VAL A 1 89 ? 0.514 18.483 -4.382 1.00 85.94 89 VAL A N 1
ATOM 695 C CA . VAL A 1 89 ? -0.226 17.682 -5.371 1.00 85.94 89 VAL A CA 1
ATOM 696 C C . VAL A 1 89 ? -1.221 16.745 -4.690 1.00 85.94 89 VAL A C 1
ATOM 698 O O . VAL A 1 89 ? -2.360 16.653 -5.138 1.00 85.94 89 VAL A O 1
ATOM 701 N N . ILE A 1 90 ? -0.844 16.098 -3.583 1.00 88.12 90 ILE A N 1
ATOM 702 C CA . ILE A 1 90 ? -1.773 15.273 -2.798 1.00 88.12 90 ILE A CA 1
ATOM 703 C C . ILE A 1 90 ? -2.953 16.109 -2.312 1.00 88.12 90 ILE A C 1
ATOM 705 O O . ILE A 1 90 ? -4.084 15.654 -2.440 1.00 88.12 90 ILE A O 1
ATOM 709 N N . ALA A 1 91 ? -2.716 17.317 -1.794 1.00 87.06 91 ALA A N 1
ATOM 710 C CA . ALA A 1 91 ? -3.794 18.195 -1.344 1.00 87.06 91 ALA A CA 1
ATOM 711 C C . ALA A 1 91 ? -4.782 18.511 -2.485 1.00 87.06 91 ALA A C 1
ATOM 713 O O . ALA A 1 91 ? -5.989 18.351 -2.310 1.00 87.06 91 ALA A O 1
ATOM 714 N N . ASN A 1 92 ? -4.269 18.843 -3.676 1.00 83.75 92 ASN A N 1
ATOM 715 C CA . ASN A 1 92 ? -5.086 19.095 -4.868 1.00 83.75 92 ASN A CA 1
ATOM 716 C C . ASN A 1 92 ? -5.866 17.854 -5.341 1.00 83.75 92 ASN A C 1
ATOM 718 O O . ASN A 1 92 ? -7.011 17.964 -5.773 1.00 83.75 92 ASN A O 1
ATOM 722 N N . VAL A 1 93 ? -5.257 16.666 -5.289 1.00 81.31 93 VAL A N 1
ATOM 723 C CA . VAL A 1 93 ? -5.913 15.409 -5.685 1.00 81.31 93 VAL A CA 1
ATOM 724 C C . VAL A 1 93 ? -6.982 15.012 -4.667 1.00 81.31 93 VAL A C 1
ATOM 726 O O . VAL A 1 93 ? -8.078 14.618 -5.052 1.00 81.31 93 VAL A O 1
ATOM 729 N N . GLN A 1 94 ? -6.695 15.147 -3.373 1.00 82.38 94 GLN A N 1
ATOM 730 C CA . GLN A 1 94 ? -7.635 14.837 -2.299 1.00 82.38 94 GLN A CA 1
ATOM 731 C C . GLN A 1 94 ? -8.900 15.695 -2.424 1.00 82.38 94 GLN A C 1
ATOM 733 O O . GLN A 1 94 ? -10.002 15.161 -2.361 1.00 82.38 94 GLN A O 1
ATOM 738 N N . GLU A 1 95 ? -8.759 16.999 -2.668 1.00 81.00 95 GLU A N 1
ATOM 739 C CA . GLU A 1 95 ? -9.901 17.902 -2.851 1.00 81.00 95 GLU A CA 1
ATOM 740 C C . GLU A 1 95 ? -10.790 17.491 -4.035 1.00 81.00 95 GLU A C 1
ATOM 742 O O . GLU A 1 95 ? -12.014 17.532 -3.945 1.00 81.00 95 GLU A O 1
ATOM 747 N N . ARG A 1 96 ? -10.180 17.030 -5.132 1.00 70.25 96 ARG A N 1
ATOM 748 C CA . ARG A 1 96 ? -10.898 16.642 -6.356 1.00 70.25 96 ARG A CA 1
ATOM 749 C C . ARG A 1 96 ? -11.611 15.301 -6.254 1.00 70.25 96 ARG A C 1
ATOM 751 O O . ARG A 1 96 ? -12.590 15.073 -6.959 1.00 70.25 96 ARG A O 1
ATOM 758 N N . VAL A 1 97 ? -11.079 14.396 -5.441 1.00 68.94 97 VAL A N 1
ATOM 759 C CA . VAL A 1 97 ? -11.400 12.971 -5.537 1.00 68.94 97 VAL A CA 1
ATOM 760 C C . VAL A 1 97 ? -12.125 12.453 -4.295 1.00 68.94 97 VAL A C 1
ATOM 762 O O . VAL A 1 97 ? -12.667 11.356 -4.346 1.00 68.94 97 VAL A O 1
ATOM 765 N N . VAL A 1 98 ? -12.219 13.221 -3.198 1.00 73.06 98 VAL A N 1
ATOM 766 C CA . VAL A 1 98 ? -13.057 12.848 -2.041 1.00 73.06 98 VAL A CA 1
ATOM 767 C C . VAL A 1 98 ? -14.500 12.629 -2.518 1.00 73.06 98 VAL A C 1
ATOM 769 O O . VAL A 1 98 ? -15.165 13.588 -2.918 1.00 73.06 98 VAL A O 1
ATOM 772 N N . PRO A 1 99 ? -15.007 11.379 -2.499 1.00 64.69 99 PRO A N 1
ATOM 773 C CA . PRO A 1 99 ? -16.362 11.097 -2.934 1.00 64.69 99 PRO A CA 1
ATOM 774 C C . PRO A 1 99 ? -17.309 11.842 -2.006 1.00 64.69 99 PRO A C 1
ATOM 776 O O . PRO A 1 99 ? -17.290 11.640 -0.790 1.00 64.69 99 PRO A O 1
ATOM 779 N N . GLN A 1 100 ? -18.120 12.731 -2.567 1.00 57.44 100 GLN A N 1
ATOM 780 C CA . GLN A 1 100 ? -19.110 13.445 -1.783 1.00 57.44 100 GLN A CA 1
ATOM 781 C C . GLN A 1 100 ? -20.093 12.413 -1.234 1.00 57.44 100 GLN A C 1
ATOM 783 O O . GLN A 1 100 ? -20.776 11.740 -2.008 1.00 57.44 100 GLN A O 1
ATOM 788 N N . ALA A 1 101 ? -20.109 12.245 0.090 1.00 55.84 101 ALA A N 1
ATOM 789 C CA . ALA A 1 101 ? -20.972 11.302 0.784 1.00 55.84 101 ALA A CA 1
ATOM 790 C C . ALA A 1 101 ? -22.436 11.676 0.515 1.00 55.84 101 ALA A C 1
ATOM 792 O O . ALA A 1 101 ? -23.025 12.502 1.208 1.00 55.84 101 ALA A O 1
ATOM 793 N N . ARG A 1 102 ? -23.019 11.111 -0.543 1.00 51.34 102 ARG A N 1
ATOM 794 C CA . ARG A 1 102 ? -24.453 11.202 -0.792 1.00 51.34 102 ARG A CA 1
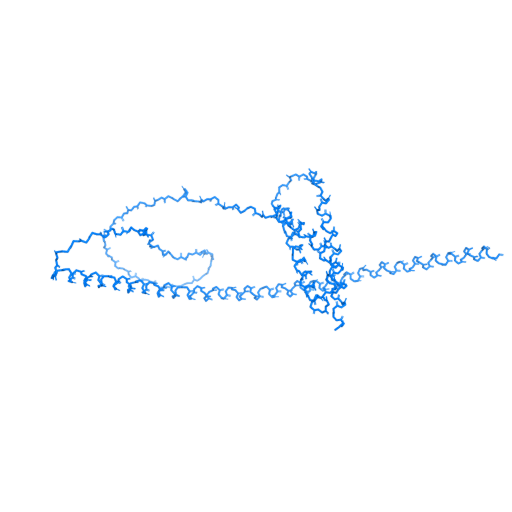ATOM 795 C C . ARG A 1 102 ? -25.110 10.213 0.153 1.00 51.34 102 ARG A C 1
ATOM 797 O O . ARG A 1 102 ? -25.061 9.008 -0.086 1.00 51.34 102 ARG A O 1
ATOM 804 N N . LEU A 1 103 ? -25.663 10.726 1.250 1.00 57.09 103 LEU A N 1
ATOM 805 C CA . LEU A 1 103 ? -26.559 9.937 2.081 1.00 57.09 103 LEU A CA 1
ATOM 806 C C . LEU A 1 103 ? -27.728 9.477 1.193 1.00 57.09 103 LEU A C 1
ATOM 808 O O . LEU A 1 103 ? -28.273 10.308 0.461 1.00 57.09 103 LEU A O 1
ATOM 812 N N . PRO A 1 104 ? -28.088 8.183 1.196 1.00 64.88 104 PRO A N 1
ATOM 813 C CA . PRO A 1 104 ? -29.282 7.730 0.496 1.00 64.88 104 PRO A CA 1
ATOM 814 C C . PRO A 1 104 ? -30.499 8.492 1.038 1.00 64.88 104 PRO A C 1
ATOM 816 O O . PRO A 1 104 ? -30.587 8.735 2.244 1.00 64.88 104 PRO A O 1
ATOM 819 N N . GLU A 1 105 ? -31.405 8.906 0.146 1.00 65.69 105 GLU A N 1
ATOM 820 C CA . GLU A 1 105 ? -32.613 9.637 0.536 1.00 65.69 105 GLU A CA 1
ATOM 821 C C . GLU A 1 105 ? -33.386 8.839 1.602 1.00 65.69 105 GLU A C 1
ATOM 823 O O . GLU A 1 105 ? -33.590 7.630 1.442 1.00 65.69 105 GLU A O 1
ATOM 828 N N . PRO A 1 106 ? -33.785 9.474 2.716 1.00 60.12 106 PRO A N 1
ATOM 829 C CA . PRO A 1 106 ? -34.435 8.781 3.815 1.00 60.12 106 PRO A CA 1
ATOM 830 C C . PRO A 1 106 ? -35.781 8.203 3.359 1.00 60.12 106 PRO A C 1
ATOM 832 O O . PRO A 1 106 ? -36.726 8.939 3.084 1.00 60.12 106 PRO A O 1
ATOM 835 N N . LEU A 1 107 ? -35.889 6.870 3.350 1.00 54.97 107 LEU A N 1
ATOM 836 C CA . LEU A 1 107 ? -37.089 6.089 2.995 1.00 54.97 107 LEU A CA 1
ATOM 837 C C . LEU A 1 107 ? -38.236 6.193 4.028 1.00 54.97 107 LEU A C 1
ATOM 839 O O . LEU A 1 107 ? -39.128 5.348 4.078 1.00 54.97 107 LEU A O 1
ATOM 843 N N . LEU A 1 108 ? -38.229 7.230 4.863 1.00 55.81 108 LEU A N 1
ATOM 844 C CA . LEU A 1 108 ? -39.167 7.411 5.967 1.00 55.81 108 LEU A CA 1
ATOM 845 C C . LEU A 1 108 ? -40.601 7.848 5.587 1.00 55.81 108 LEU A C 1
ATOM 847 O O . LEU A 1 108 ? -41.481 7.585 6.403 1.00 55.81 108 LEU A O 1
ATOM 851 N N . PRO A 1 109 ? -40.930 8.444 4.417 1.00 57.72 109 PRO A N 1
ATOM 852 C CA . PRO A 1 10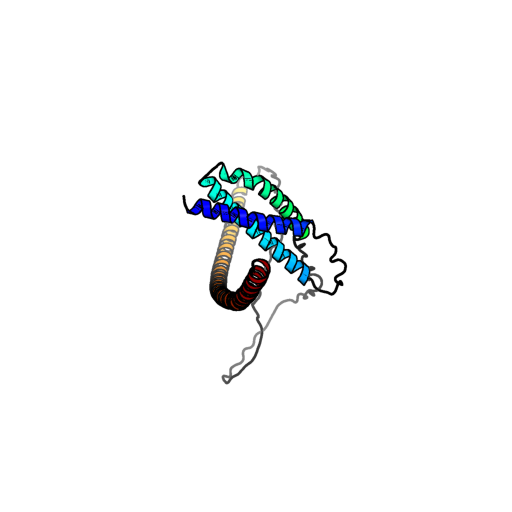9 ? -42.315 8.854 4.164 1.00 57.72 109 PRO A CA 1
ATOM 853 C C . PRO A 1 109 ? -43.240 7.736 3.644 1.00 57.72 109 PRO A C 1
ATOM 855 O O . PRO A 1 109 ? -44.422 7.996 3.448 1.00 57.72 109 PRO A O 1
ATOM 858 N N . SER A 1 110 ? -42.751 6.506 3.417 1.00 50.19 110 SER A N 1
ATOM 859 C CA . SER A 1 110 ? -43.542 5.425 2.791 1.00 50.19 110 SER A CA 1
ATOM 860 C C . SER A 1 110 ? -43.808 4.211 3.692 1.00 50.19 110 SER A C 1
ATOM 862 O O . SER A 1 110 ? -44.158 3.144 3.183 1.00 50.19 110 SER A O 1
ATOM 864 N N . ILE A 1 111 ? -43.663 4.331 5.013 1.00 56.06 111 ILE A N 1
ATOM 865 C CA . ILE A 1 111 ? -44.114 3.267 5.920 1.00 56.06 111 ILE A CA 1
ATOM 866 C C . ILE A 1 111 ? -45.533 3.621 6.399 1.00 56.06 111 ILE A C 1
ATOM 868 O O . ILE A 1 111 ? -45.687 4.572 7.168 1.00 56.06 111 ILE A O 1
ATOM 872 N N . PRO A 1 112 ? -46.585 2.914 5.940 1.00 57.72 112 PRO A N 1
ATOM 873 C CA . PRO A 1 112 ? -47.947 3.145 6.406 1.00 57.72 112 PRO A CA 1
ATOM 874 C C . PRO A 1 112 ? -48.072 2.787 7.893 1.00 57.72 112 PRO A C 1
ATOM 876 O O . PRO A 1 112 ? -47.650 1.716 8.324 1.00 57.72 112 PRO A O 1
ATOM 879 N N . ILE A 1 113 ? -48.659 3.698 8.671 1.00 56.19 113 ILE A N 1
ATOM 880 C CA . ILE A 1 113 ? -48.845 3.578 10.123 1.00 56.19 113 ILE A CA 1
ATOM 881 C C . ILE A 1 113 ? -49.922 2.510 10.405 1.00 56.19 113 ILE A C 1
ATOM 883 O O . ILE A 1 113 ? -51.066 2.695 9.982 1.00 56.19 113 ILE A O 1
ATOM 887 N N . PRO A 1 114 ? -49.614 1.400 11.105 1.00 49.00 114 PRO A N 1
ATOM 888 C CA . PRO A 1 114 ? -50.624 0.414 11.480 1.00 49.00 114 PRO A CA 1
ATOM 889 C C . PRO A 1 114 ? -51.512 0.936 12.621 1.00 49.00 114 PRO A C 1
ATOM 891 O O . PRO A 1 114 ? -51.026 1.445 13.631 1.00 49.00 114 PRO A O 1
ATOM 894 N N . ALA A 1 115 ? -52.830 0.805 12.448 1.00 56.38 115 ALA A N 1
ATOM 895 C CA . ALA A 1 115 ? -53.837 1.236 13.415 1.00 56.38 115 ALA A CA 1
ATOM 896 C C . ALA A 1 115 ? -53.852 0.342 14.679 1.00 56.38 115 ALA A C 1
ATOM 898 O O . ALA A 1 115 ? -53.741 -0.880 14.561 1.00 56.38 115 ALA A O 1
ATOM 899 N N . PRO A 1 116 ? -54.032 0.911 15.886 1.00 56.06 116 PRO A N 1
ATOM 900 C CA . PRO A 1 116 ? -54.096 0.145 17.129 1.00 56.06 116 PRO A CA 1
ATOM 901 C C . PRO A 1 116 ? -55.460 -0.542 17.292 1.00 56.06 116 PRO A C 1
ATOM 903 O O . PRO A 1 116 ? -56.506 0.060 17.053 1.00 56.06 116 PRO A O 1
ATOM 906 N N . SER A 1 117 ? -55.479 -1.802 17.731 1.00 43.16 117 SER A N 1
ATOM 907 C CA . SER A 1 117 ? -56.709 -2.506 18.124 1.00 43.16 117 SER A CA 1
ATOM 908 C C . SER A 1 117 ? -56.499 -3.317 19.408 1.00 43.16 117 SER A C 1
ATOM 910 O O . SER A 1 117 ? -55.465 -3.947 19.604 1.00 43.16 117 SER A O 1
ATOM 912 N N . ALA A 1 118 ? -57.496 -3.200 20.285 1.00 40.03 118 ALA A N 1
ATOM 913 C CA . ALA A 1 118 ? -57.551 -3.496 21.719 1.00 40.03 118 ALA A CA 1
ATOM 914 C C . ALA A 1 118 ? -57.670 -5.014 22.080 1.00 40.03 118 ALA A C 1
ATOM 916 O O . ALA A 1 118 ? -57.705 -5.846 21.174 1.00 40.03 118 ALA A O 1
ATOM 917 N N . PRO A 1 119 ? -57.715 -5.405 23.381 1.00 53.75 119 PRO A N 1
ATOM 918 C CA . PRO A 1 119 ? -57.383 -6.763 23.843 1.00 53.75 119 PRO A CA 1
ATOM 919 C C . PRO A 1 119 ? -58.564 -7.735 24.115 1.00 53.75 119 PRO A C 1
ATOM 921 O O . PRO A 1 119 ? -59.612 -7.331 24.615 1.00 53.75 119 PRO A O 1
ATOM 924 N N . THR A 1 120 ? -58.248 -9.046 24.004 1.00 41.12 120 THR A N 1
ATOM 925 C CA . TH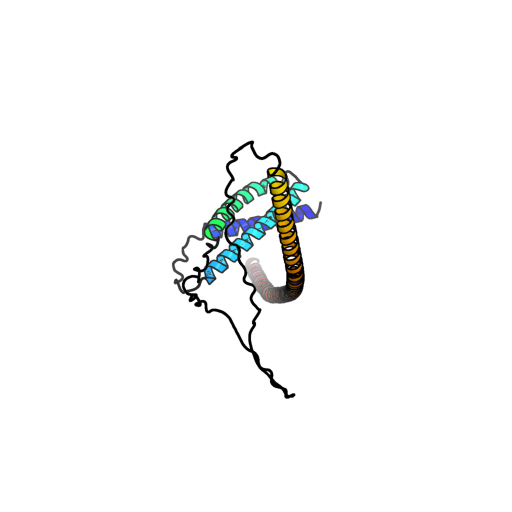R A 1 120 ? -58.855 -10.272 24.633 1.00 41.12 120 THR A CA 1
ATOM 926 C C . THR A 1 120 ? -60.259 -10.746 24.185 1.00 41.12 120 THR A C 1
ATOM 928 O O . THR A 1 120 ? -61.011 -9.927 23.672 1.00 41.12 120 THR A O 1
ATOM 931 N N . PRO A 1 121 ? -60.724 -12.004 24.465 1.00 53.34 121 PRO A N 1
ATOM 932 C CA . PRO A 1 121 ? -60.076 -13.281 24.870 1.00 53.34 121 PRO A CA 1
ATOM 933 C C . PRO A 1 121 ? -60.617 -14.558 24.133 1.00 53.34 121 PRO A C 1
ATOM 935 O O . PRO A 1 121 ? -61.617 -14.495 23.426 1.00 53.34 121 PRO A O 1
ATOM 938 N N . THR A 1 122 ? -60.050 -15.746 24.429 1.00 36.38 122 THR A N 1
ATOM 939 C CA . THR A 1 122 ? -60.736 -17.069 24.618 1.00 36.38 122 THR A CA 1
ATOM 940 C C . THR A 1 122 ? -60.107 -18.267 23.883 1.00 36.38 122 THR A C 1
ATOM 942 O O . THR A 1 122 ? -59.848 -18.255 22.686 1.00 36.38 122 THR A O 1
ATOM 945 N N . ALA A 1 123 ? -59.886 -19.324 24.667 1.00 40.25 123 ALA A N 1
ATOM 946 C CA . ALA A 1 123 ? -59.207 -20.580 24.371 1.00 40.25 123 ALA A CA 1
ATOM 947 C C . ALA A 1 123 ? -60.008 -21.608 23.544 1.00 40.25 123 ALA A C 1
ATOM 949 O O . ALA A 1 123 ? -61.226 -21.697 23.687 1.00 40.25 123 ALA A O 1
ATOM 950 N N . ARG A 1 124 ? -59.301 -22.514 22.839 1.00 34.94 124 ARG A N 1
ATOM 951 C CA . ARG A 1 124 ? -59.657 -23.951 22.736 1.00 34.94 124 ARG A CA 1
ATOM 952 C C . ARG A 1 124 ? -58.484 -24.805 22.208 1.00 34.94 124 ARG A C 1
ATOM 954 O O . ARG A 1 124 ? -57.858 -24.390 21.239 1.00 34.94 124 ARG A O 1
ATOM 961 N N . PRO A 1 125 ? -58.200 -25.993 22.780 1.00 50.88 125 PRO A N 1
ATOM 962 C CA . PRO A 1 125 ? -57.185 -26.912 22.265 1.00 50.88 125 PRO A CA 1
ATOM 963 C C . PRO A 1 125 ? -57.808 -27.981 21.352 1.00 50.88 125 PRO A C 1
ATOM 965 O O . PRO A 1 125 ? -58.942 -28.409 21.580 1.00 50.88 125 PRO A O 1
ATOM 968 N N . SER A 1 126 ? -57.072 -28.465 20.348 1.00 36.22 126 SER A N 1
ATOM 969 C CA . SER A 1 126 ? -57.345 -29.741 19.666 1.00 36.22 126 SER A CA 1
ATOM 970 C C . SER A 1 126 ? -56.070 -30.333 19.052 1.00 36.22 126 SER A C 1
ATOM 972 O O . SER A 1 126 ? -55.156 -29.613 18.666 1.00 36.22 126 SER A O 1
ATOM 974 N N . LYS A 1 127 ? -56.048 -31.666 19.080 1.00 35.53 127 LYS A N 1
ATOM 975 C CA . LYS A 1 127 ? -54.968 -32.655 18.918 1.00 35.53 127 LYS A CA 1
ATOM 976 C C . LYS A 1 127 ? -54.455 -32.778 17.462 1.00 35.53 127 LYS A C 1
ATOM 978 O O . LYS A 1 127 ? -55.215 -32.510 16.543 1.00 35.53 127 LYS A O 1
ATOM 983 N N . GLU A 1 128 ? -53.148 -32.971 17.243 1.00 35.91 128 GLU A N 1
ATOM 984 C CA . GLU A 1 128 ? -52.446 -34.251 16.936 1.00 35.91 128 GLU A CA 1
ATOM 985 C C . GLU A 1 128 ? -52.641 -34.777 15.498 1.00 35.91 128 GLU A C 1
ATOM 987 O O . GLU A 1 128 ? -53.728 -35.234 15.167 1.00 35.91 128 GLU A O 1
ATOM 992 N N . ASN A 1 129 ? -51.574 -34.774 14.678 1.00 30.42 129 ASN A N 1
ATOM 993 C CA . ASN A 1 129 ? -51.144 -35.944 13.889 1.00 30.42 129 ASN A CA 1
ATOM 994 C C . ASN A 1 129 ? -49.718 -35.758 13.312 1.00 30.42 129 ASN A C 1
ATOM 996 O O . ASN A 1 129 ? -49.295 -34.635 13.047 1.00 30.42 129 ASN A O 1
ATOM 1000 N N . VAL A 1 130 ? -48.989 -36.865 13.138 1.00 35.44 130 VAL A N 1
ATOM 1001 C CA . VAL A 1 130 ? -47.524 -36.971 12.956 1.00 35.44 130 VAL A CA 1
ATOM 1002 C C . VAL A 1 130 ? -47.133 -37.573 11.580 1.00 35.44 130 VAL A C 1
ATOM 1004 O O . VAL A 1 130 ? -47.672 -38.616 11.228 1.00 35.44 130 VAL A O 1
ATOM 1007 N N . SER A 1 131 ? -46.124 -36.960 10.915 1.00 35.19 131 SER A N 1
ATOM 1008 C CA . SER A 1 131 ? -45.079 -37.498 9.975 1.00 35.19 131 SER A CA 1
ATOM 1009 C C . SER A 1 131 ? -45.415 -38.003 8.543 1.00 35.19 131 SER A C 1
ATOM 1011 O O . SER A 1 131 ? -46.566 -38.341 8.284 1.00 35.19 131 SER A O 1
ATOM 1013 N N . PRO A 1 132 ? -44.405 -38.256 7.655 1.00 52.25 132 PRO A N 1
ATOM 1014 C CA . PRO A 1 132 ? -43.234 -37.440 7.230 1.00 52.25 132 PRO A CA 1
ATOM 1015 C C . PRO A 1 132 ? -42.946 -37.515 5.686 1.00 52.25 132 PRO A C 1
ATOM 1017 O O . PRO A 1 132 ? -43.537 -38.345 5.005 1.00 52.25 132 PRO A O 1
ATOM 1020 N N . ASP A 1 133 ? -42.027 -36.675 5.170 1.00 33.56 133 ASP A N 1
ATOM 1021 C CA . ASP A 1 133 ? -41.083 -36.870 4.022 1.00 33.56 133 ASP A CA 1
ATOM 1022 C C . ASP A 1 133 ? -40.870 -35.638 3.089 1.00 33.56 133 ASP A C 1
ATOM 1024 O O . ASP A 1 133 ? -41.804 -34.978 2.641 1.00 33.56 133 ASP A O 1
ATOM 1028 N N . GLU A 1 134 ? -39.578 -35.347 2.860 1.00 35.72 134 GLU A N 1
ATOM 1029 C CA . GLU A 1 134 ? -38.843 -34.282 2.112 1.00 35.72 134 GLU A CA 1
ATOM 1030 C C . GLU A 1 134 ? -39.018 -34.307 0.557 1.00 35.72 134 GLU A C 1
ATOM 1032 O O . GLU A 1 134 ? -39.645 -35.257 0.086 1.00 35.72 134 GLU A O 1
ATOM 1037 N N . PRO A 1 135 ? -38.413 -33.416 -0.304 1.00 41.59 135 PRO A N 1
ATOM 1038 C CA . PRO A 1 135 ? -37.513 -32.252 -0.070 1.00 41.59 135 PRO A CA 1
ATOM 1039 C C . PRO A 1 135 ? -37.715 -30.944 -0.918 1.00 41.59 135 PRO A C 1
ATOM 1041 O O . PRO A 1 135 ? -38.122 -31.016 -2.070 1.00 41.59 135 PRO A O 1
ATOM 1044 N N . LEU A 1 136 ? -37.275 -29.790 -0.347 1.00 40.84 136 LEU A N 1
ATOM 1045 C CA . LEU A 1 136 ? -36.774 -28.478 -0.900 1.00 40.84 136 LEU A CA 1
ATOM 1046 C C . LEU A 1 136 ? -37.585 -27.715 -2.005 1.00 40.84 136 LEU A C 1
ATOM 1048 O O . LEU A 1 136 ? -38.303 -28.371 -2.746 1.00 40.84 136 LEU A O 1
ATOM 1052 N N . PRO A 1 137 ? -37.464 -26.365 -2.234 1.00 44.09 137 PRO A N 1
ATOM 1053 C CA . PRO A 1 137 ? -36.391 -25.418 -1.844 1.00 44.09 137 PRO A CA 1
ATOM 1054 C C . PRO A 1 137 ? -36.818 -23.960 -1.425 1.00 44.09 137 PRO A C 1
ATOM 1056 O O . PRO A 1 137 ? -37.960 -23.554 -1.581 1.00 44.09 137 PRO A O 1
ATOM 1059 N N . VAL A 1 138 ? -35.833 -23.152 -0.982 1.00 46.59 138 VAL A N 1
ATOM 1060 C CA . VAL A 1 138 ? -35.766 -21.657 -0.883 1.00 46.59 138 VAL A CA 1
ATOM 1061 C C . VAL A 1 138 ? -36.798 -20.884 -0.026 1.00 46.59 138 VAL A C 1
ATOM 1063 O O . VAL A 1 138 ? -37.934 -20.707 -0.438 1.00 46.59 138 VAL A O 1
ATOM 1066 N N . GLN A 1 139 ? -36.350 -20.281 1.087 1.00 38.59 139 GLN A N 1
ATOM 1067 C CA . GLN A 1 139 ? -36.793 -18.965 1.613 1.00 38.59 139 GLN A CA 1
ATOM 1068 C C . GLN A 1 139 ? -35.902 -18.600 2.818 1.00 38.59 139 GLN A C 1
ATOM 1070 O O . GLN A 1 139 ? -35.706 -19.409 3.716 1.00 38.59 139 GLN A O 1
ATOM 1075 N N . GLU A 1 140 ? -35.069 -17.565 2.720 1.00 33.56 140 GLU A N 1
ATOM 1076 C CA . GLU A 1 140 ? -35.377 -16.147 2.975 1.00 33.56 140 GLU A CA 1
ATOM 1077 C C . GLU A 1 140 ? -35.412 -15.840 4.484 1.00 33.56 140 GLU A C 1
ATOM 1079 O O . GLU A 1 140 ? -36.180 -16.398 5.261 1.00 33.56 140 GLU A O 1
ATOM 1084 N N . PHE A 1 141 ? -34.458 -15.005 4.898 1.00 39.59 141 PHE A N 1
ATOM 1085 C CA . PHE A 1 141 ? -34.136 -14.684 6.283 1.00 39.59 141 PHE A CA 1
ATOM 1086 C C . PHE A 1 141 ? -35.273 -13.909 6.961 1.00 39.59 141 PHE A C 1
ATOM 1088 O O . PHE A 1 141 ? -35.517 -12.750 6.639 1.00 39.59 141 PHE A O 1
ATOM 1095 N N . THR A 1 142 ? -35.872 -14.493 7.996 1.00 34.66 142 THR A N 1
ATOM 1096 C CA . THR A 1 142 ? -36.632 -13.760 9.019 1.00 34.66 142 THR A CA 1
ATOM 1097 C C . THR A 1 142 ? -35.921 -13.864 10.364 1.00 34.66 142 THR A C 1
ATOM 1099 O O . THR A 1 142 ? -35.883 -14.932 10.971 1.00 34.66 142 THR A O 1
ATOM 1102 N N . ALA A 1 143 ? -35.373 -12.741 10.836 1.00 43.19 143 ALA A N 1
ATOM 1103 C CA . ALA A 1 143 ? -34.964 -12.547 12.226 1.00 43.19 143 ALA A CA 1
ATOM 1104 C C . ALA A 1 143 ? -36.044 -11.729 12.967 1.00 43.19 143 ALA A C 1
ATOM 1106 O O . ALA A 1 143 ? -36.613 -10.810 12.371 1.00 43.19 143 ALA A O 1
ATOM 1107 N N . PRO A 1 144 ? -36.356 -12.050 14.238 1.00 43.00 144 PRO A N 1
ATOM 1108 C CA . PRO A 1 144 ? -37.487 -11.469 14.949 1.00 43.00 144 PRO A CA 1
ATOM 1109 C C . PRO A 1 144 ? -37.157 -10.130 15.621 1.00 43.00 144 PRO A C 1
ATOM 1111 O O . PRO A 1 144 ? -36.033 -9.864 16.045 1.00 43.00 144 PRO A O 1
ATOM 1114 N N . LEU A 1 145 ? -38.212 -9.320 15.727 1.00 49.28 145 LEU A N 1
ATOM 1115 C CA . LEU A 1 145 ? -38.301 -8.006 16.353 1.00 49.28 145 LEU A CA 1
ATOM 1116 C C . LEU A 1 145 ? -37.870 -7.978 17.829 1.00 49.28 145 LEU A C 1
ATOM 1118 O O . LEU A 1 145 ? -38.301 -8.813 18.622 1.00 49.28 145 LEU A O 1
ATOM 1122 N N . LEU A 1 146 ? -37.196 -6.892 18.218 1.00 41.41 146 LEU A N 1
ATOM 1123 C CA . LEU A 1 146 ? -37.329 -6.286 19.544 1.00 41.41 146 LEU A CA 1
ATOM 1124 C C . LEU A 1 146 ? -37.510 -4.772 19.376 1.00 41.41 146 LEU A C 1
ATOM 1126 O O . LEU A 1 146 ? -36.604 -4.061 18.956 1.00 41.41 146 LEU A O 1
ATOM 1130 N N . SER A 1 147 ? -38.723 -4.321 19.688 1.00 35.69 147 SER A N 1
ATOM 1131 C CA . SER A 1 147 ? -39.141 -2.928 19.819 1.00 35.69 147 SER A CA 1
ATOM 1132 C C . SER A 1 147 ? -39.384 -2.658 21.301 1.00 35.69 147 SER A C 1
ATOM 1134 O O . SER A 1 147 ? -40.118 -3.422 21.928 1.00 35.69 147 SER A O 1
ATOM 1136 N N . ALA A 1 148 ? -38.755 -1.617 21.851 1.00 41.41 148 ALA A N 1
ATOM 1137 C CA . ALA A 1 148 ? -39.225 -0.851 23.011 1.00 41.41 148 ALA A CA 1
ATOM 1138 C C . ALA A 1 148 ? -38.340 0.405 23.209 1.00 41.41 148 ALA A C 1
ATOM 1140 O O . ALA A 1 148 ? -37.183 0.391 22.787 1.00 41.41 148 ALA A O 1
ATOM 1141 N N . PRO A 1 149 ? -38.864 1.483 23.817 1.00 42.62 149 PRO A N 1
ATOM 1142 C CA . PRO A 1 149 ? -38.676 2.858 23.352 1.00 42.62 149 PRO A CA 1
ATOM 1143 C C . PRO A 1 149 ? -37.675 3.670 24.187 1.00 42.62 149 PRO A C 1
ATOM 1145 O O . PRO A 1 149 ? -37.568 3.490 25.397 1.00 42.62 149 PRO A O 1
ATOM 1148 N N . VAL A 1 150 ? -36.984 4.608 23.535 1.00 42.53 150 VAL A N 1
ATOM 1149 C CA . VAL A 1 150 ? -36.266 5.718 24.178 1.00 42.53 150 VAL A CA 1
ATOM 1150 C C . VAL A 1 150 ? -37.107 6.981 24.019 1.00 42.53 150 VAL A C 1
ATOM 1152 O O . VAL A 1 150 ? -36.922 7.741 23.074 1.00 42.53 150 VAL A O 1
ATOM 1155 N N . ASP A 1 151 ? -38.070 7.166 24.918 1.00 41.19 151 ASP A N 1
ATOM 1156 C CA . ASP A 1 151 ? -38.705 8.469 25.095 1.00 41.19 151 ASP A CA 1
ATOM 1157 C C . ASP A 1 151 ? -37.783 9.375 25.920 1.00 41.19 151 ASP A C 1
ATOM 1159 O O . ASP A 1 151 ? -37.315 9.015 27.002 1.00 41.19 151 ASP A O 1
ATOM 1163 N N . ASP A 1 152 ? -37.499 10.527 25.318 1.00 47.72 152 ASP A N 1
ATOM 1164 C CA . ASP A 1 152 ? -37.119 11.816 25.892 1.00 47.72 152 ASP A CA 1
ATOM 1165 C C . ASP A 1 152 ? -36.774 11.869 27.386 1.00 47.72 152 ASP A C 1
ATOM 1167 O O . ASP A 1 152 ? -37.643 11.932 28.252 1.00 47.72 152 ASP A O 1
ATOM 1171 N N . LEU A 1 153 ? -35.485 12.054 27.679 1.00 35.88 153 LEU A N 1
ATOM 1172 C CA . LEU A 1 153 ? -35.026 12.640 28.939 1.00 35.88 153 LEU A CA 1
ATOM 1173 C C . LEU A 1 153 ? -33.963 13.707 28.654 1.00 35.88 153 LEU A C 1
ATOM 1175 O O . LEU A 1 153 ? -32.771 13.543 28.914 1.00 35.88 153 LEU A O 1
ATOM 1179 N N . ILE A 1 154 ? -34.422 14.843 28.125 1.00 42.62 154 ILE A N 1
ATOM 1180 C CA . ILE A 1 154 ? -33.752 16.129 28.341 1.00 42.62 154 ILE A CA 1
ATOM 1181 C C . ILE A 1 154 ? -33.844 16.411 29.855 1.00 42.62 154 ILE A C 1
ATOM 1183 O O . ILE A 1 154 ? -34.954 16.427 30.394 1.00 42.62 154 ILE A O 1
ATOM 1187 N N . PRO A 1 155 ? -32.729 16.624 30.577 1.00 43.12 155 PRO A N 1
ATOM 1188 C CA . PRO A 1 155 ? -32.772 16.857 32.013 1.00 43.12 155 PRO A CA 1
ATOM 1189 C C . PRO A 1 155 ? -33.365 18.243 32.289 1.00 43.12 155 PRO A C 1
ATOM 1191 O O . PRO A 1 155 ? -32.698 19.266 32.144 1.00 43.12 155 PRO A O 1
ATOM 1194 N N . SER A 1 156 ? -34.633 18.282 32.695 1.00 40.16 156 SER A N 1
ATOM 1195 C CA . SER A 1 156 ? -35.226 19.481 33.283 1.00 40.16 156 SER A CA 1
ATOM 1196 C C . SER A 1 156 ? -34.602 19.697 34.658 1.00 40.16 156 SER A C 1
ATOM 1198 O O . SER A 1 156 ? -34.764 18.888 35.568 1.00 40.16 156 SER A O 1
ATOM 1200 N N . THR A 1 157 ? -33.850 20.783 34.796 1.00 44.91 157 THR A N 1
ATOM 1201 C CA . THR A 1 157 ? -33.269 21.242 36.058 1.00 44.91 157 THR A CA 1
ATOM 1202 C C . THR A 1 157 ? -34.370 21.534 37.087 1.00 44.91 157 THR A C 1
ATOM 1204 O O . THR A 1 157 ? -35.183 22.428 36.832 1.00 44.91 157 THR A O 1
ATOM 1207 N N . PRO A 1 158 ? -34.411 20.880 38.264 1.00 48.75 158 PRO A N 1
ATOM 1208 C CA . PRO A 1 158 ? -35.293 21.318 39.333 1.00 48.75 158 PRO A CA 1
ATOM 1209 C C . PRO A 1 158 ? -34.680 22.535 40.038 1.00 48.75 158 PRO A C 1
ATOM 1211 O O . PRO A 1 158 ? -33.668 22.451 40.734 1.00 48.75 158 PRO A O 1
ATOM 1214 N N . THR A 1 159 ? -35.316 23.688 39.842 1.00 36.03 159 THR A N 1
ATOM 1215 C CA . THR A 1 159 ? -35.147 24.896 40.651 1.00 36.03 159 THR A CA 1
ATOM 1216 C C . THR A 1 159 ? -35.331 24.555 42.133 1.00 36.03 159 THR A C 1
ATOM 1218 O O . THR A 1 159 ? -36.405 24.128 42.554 1.00 36.03 159 THR A O 1
ATOM 1221 N N . MET A 1 160 ? -34.281 24.752 42.935 1.00 49.47 160 MET A N 1
ATOM 1222 C CA . MET A 1 160 ? -34.341 24.648 44.394 1.00 49.47 160 MET A CA 1
ATOM 1223 C C . MET A 1 160 ? -35.302 25.701 44.962 1.00 49.47 160 MET A C 1
ATOM 1225 O O . MET A 1 160 ? -34.980 26.886 45.003 1.00 49.47 160 MET A O 1
ATOM 1229 N N . SER A 1 161 ? -36.459 25.259 45.453 1.00 40.94 161 SER A N 1
ATOM 1230 C CA . SER A 1 161 ? -37.263 26.011 46.416 1.00 40.94 161 SER A CA 1
ATOM 1231 C C . SER A 1 161 ? -37.031 25.399 47.797 1.00 40.94 161 SER A C 1
ATOM 1233 O O . SER A 1 161 ? -37.496 24.302 48.104 1.00 40.94 161 SER A O 1
ATOM 1235 N N . ILE A 1 162 ? -36.227 26.083 48.611 1.00 53.16 162 ILE A N 1
ATOM 1236 C CA . ILE A 1 162 ? -35.967 25.714 50.002 1.00 53.16 162 ILE A CA 1
ATOM 1237 C C . ILE A 1 162 ? -37.135 26.245 50.837 1.00 53.16 162 ILE A C 1
ATOM 1239 O O . ILE A 1 162 ? -37.118 27.398 51.255 1.00 53.16 162 ILE A O 1
ATOM 1243 N N . ASN A 1 163 ? -38.128 25.392 51.105 1.00 43.91 163 ASN A N 1
ATOM 1244 C CA . ASN A 1 163 ? -39.109 25.627 52.164 1.00 43.91 163 ASN A CA 1
ATOM 1245 C C . ASN A 1 163 ? -38.810 24.713 53.358 1.00 43.91 163 ASN A C 1
ATOM 1247 O O . ASN A 1 163 ? -39.123 23.524 53.395 1.00 43.91 163 ASN A O 1
ATOM 1251 N N . SER A 1 164 ? -38.181 25.312 54.361 1.00 49.31 164 SER A N 1
ATOM 1252 C CA . SER A 1 164 ? -37.845 24.751 55.663 1.00 49.31 164 SER A CA 1
ATOM 1253 C C . SER A 1 164 ? -39.077 24.687 56.579 1.00 49.31 164 SER A C 1
ATOM 1255 O O . SER A 1 164 ? -39.219 25.477 57.508 1.00 49.31 164 SER A O 1
ATOM 1257 N N . SER A 1 165 ? -39.988 23.735 56.346 1.00 48.78 165 SER A N 1
ATOM 1258 C CA . SER A 1 165 ? -41.034 23.398 57.332 1.00 48.78 165 SER A CA 1
ATOM 1259 C C . SER A 1 165 ? -41.691 22.030 57.092 1.00 48.78 165 SER A C 1
ATOM 1261 O O . SER A 1 165 ? -42.834 21.948 56.671 1.00 48.78 165 SER A O 1
ATOM 1263 N N . ALA A 1 166 ? -40.970 20.930 57.346 1.00 50.75 166 ALA A N 1
ATOM 1264 C CA . ALA A 1 166 ? -41.563 19.587 57.510 1.00 50.75 166 ALA A CA 1
ATOM 1265 C C . ALA A 1 166 ? -40.554 18.599 58.130 1.00 50.75 166 ALA A C 1
ATOM 1267 O O . ALA A 1 166 ? -40.218 17.570 57.548 1.00 50.75 166 ALA A O 1
ATOM 1268 N N . ARG A 1 167 ? -40.000 18.910 59.308 1.00 52.78 167 ARG A N 1
ATOM 1269 C CA . ARG A 1 167 ? -38.818 18.204 59.845 1.00 52.78 167 ARG A CA 1
ATOM 1270 C C . ARG A 1 167 ? -39.069 16.789 60.408 1.00 52.78 1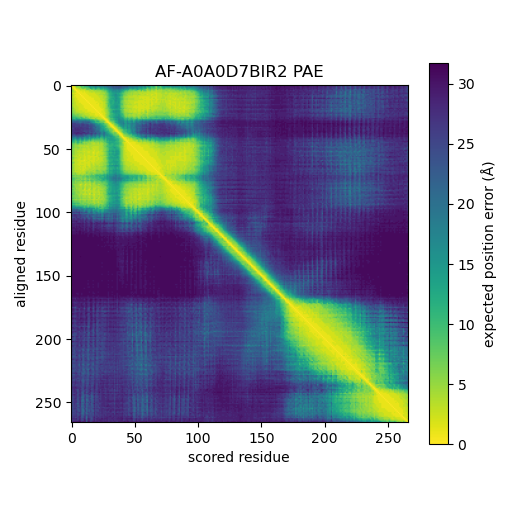67 ARG A C 1
ATOM 1272 O O . ARG A 1 167 ? -38.137 16.179 60.912 1.00 52.78 167 ARG A O 1
ATOM 1279 N N . SER A 1 168 ? -40.275 16.240 60.274 1.00 52.25 168 SER A N 1
ATOM 1280 C CA . SER A 1 168 ? -40.612 14.859 60.676 1.00 52.25 168 SER A CA 1
ATOM 1281 C C . SER A 1 168 ? -41.300 14.026 59.580 1.00 52.25 168 SER A C 1
ATOM 1283 O O . SER A 1 168 ? -41.316 12.806 59.687 1.00 52.25 168 SER A O 1
ATOM 1285 N N . GLY A 1 169 ? -41.782 14.648 58.493 1.00 53.06 169 GLY A N 1
ATOM 1286 C CA . GLY A 1 169 ? -42.312 13.962 57.299 1.00 53.06 169 GLY A CA 1
ATOM 1287 C C . GLY A 1 169 ? -41.350 13.961 56.102 1.00 53.06 169 GLY A C 1
ATOM 1288 O O . GLY A 1 169 ? -41.382 13.040 55.291 1.00 53.06 169 GLY A O 1
ATOM 1289 N N . ALA A 1 170 ? -40.435 14.938 56.029 1.00 54.72 170 ALA A N 1
ATOM 1290 C CA . ALA A 1 170 ? -39.441 15.037 54.955 1.00 54.72 170 ALA A CA 1
ATOM 1291 C C . ALA A 1 170 ? -38.368 13.932 55.004 1.00 54.72 170 ALA A C 1
ATOM 1293 O O . ALA A 1 170 ? -37.742 13.630 53.991 1.00 54.72 170 ALA A O 1
ATOM 1294 N N . LEU A 1 171 ? -38.150 13.315 56.173 1.00 55.53 171 LEU A N 1
ATOM 1295 C CA . LEU A 1 171 ? -37.255 12.162 56.306 1.00 55.53 171 LEU A CA 1
ATOM 1296 C C . LEU A 1 171 ? -37.854 10.934 55.617 1.00 55.53 171 LEU A C 1
ATOM 1298 O O . LEU A 1 171 ? -37.184 10.354 54.778 1.00 55.53 171 LEU A O 1
ATOM 1302 N N . ALA A 1 172 ? -39.130 10.620 55.867 1.00 66.88 172 ALA A N 1
ATOM 1303 C CA . ALA A 1 172 ? -39.819 9.499 55.224 1.00 66.88 172 ALA A CA 1
ATOM 1304 C C . ALA A 1 172 ? -39.938 9.675 53.699 1.00 66.88 172 ALA A C 1
ATOM 1306 O O . ALA A 1 172 ? -39.749 8.713 52.960 1.00 66.88 172 ALA A O 1
ATOM 1307 N N . SER A 1 173 ? -40.177 10.901 53.214 1.00 69.44 173 SER A N 1
ATOM 1308 C CA . SER A 1 173 ? -40.197 11.176 51.770 1.00 69.44 173 SER A CA 1
ATOM 1309 C C . SER A 1 173 ? -38.810 11.083 51.126 1.00 69.44 173 SER A C 1
ATOM 1311 O O . SER A 1 173 ? -38.701 10.670 49.980 1.00 69.44 173 SER A O 1
ATOM 1313 N N . THR A 1 174 ? -37.746 11.450 51.850 1.00 76.75 174 THR A N 1
ATOM 1314 C CA . THR A 1 174 ? -36.363 11.313 51.362 1.00 76.75 174 THR A CA 1
ATOM 1315 C C . THR A 1 174 ? -35.936 9.848 51.328 1.00 76.75 174 THR A C 1
ATOM 1317 O O . THR A 1 174 ? -35.295 9.436 50.367 1.00 76.75 174 THR A O 1
ATOM 1320 N N . THR A 1 175 ? -36.317 9.047 52.330 1.00 77.50 175 THR A N 1
ATOM 1321 C CA . THR A 1 175 ? -36.060 7.599 52.334 1.00 77.50 175 THR A CA 1
ATOM 1322 C C . THR A 1 175 ? -36.826 6.900 51.209 1.00 77.50 175 THR A C 1
ATOM 1324 O O . THR A 1 175 ? -36.241 6.087 50.508 1.00 77.50 175 THR A O 1
ATOM 1327 N N . ALA A 1 176 ? -38.080 7.289 50.949 1.00 77.88 176 ALA A N 1
ATOM 1328 C CA . ALA A 1 176 ? -38.854 6.763 49.821 1.00 77.88 176 ALA A CA 1
ATOM 1329 C C . ALA A 1 176 ? -38.238 7.117 48.450 1.00 77.88 176 ALA A C 1
ATOM 1331 O O . ALA A 1 176 ? -38.185 6.273 47.563 1.00 77.88 176 ALA A O 1
ATOM 1332 N N . LEU A 1 177 ? -37.716 8.339 48.285 1.00 83.81 177 LEU A N 1
ATOM 1333 C CA . LEU A 1 177 ? -37.025 8.757 47.056 1.00 83.81 177 LEU A CA 1
ATOM 1334 C C . LEU A 1 177 ? -35.690 8.006 46.879 1.00 83.81 177 LEU A C 1
ATOM 1336 O O . LEU A 1 177 ? -35.300 7.671 45.764 1.00 83.81 177 LEU A O 1
ATOM 1340 N N . GLN A 1 178 ? -34.987 7.714 47.977 1.00 83.62 178 GLN A N 1
ATOM 1341 C CA . GLN A 1 178 ? -33.781 6.884 47.936 1.00 83.62 178 GLN A CA 1
ATOM 1342 C C . GLN A 1 178 ? -34.081 5.440 47.530 1.00 83.62 178 GLN A C 1
ATOM 1344 O O . GLN A 1 178 ? -33.338 4.903 46.708 1.00 83.62 178 GLN A O 1
ATOM 1349 N N . ASP A 1 179 ? -35.159 4.845 48.044 1.00 84.75 179 ASP A N 1
ATOM 1350 C CA . ASP A 1 179 ? -35.596 3.510 47.623 1.00 84.75 179 ASP A CA 1
ATOM 1351 C C . ASP A 1 179 ? -35.940 3.499 46.125 1.00 84.75 179 ASP A C 1
ATOM 1353 O O . ASP A 1 179 ? -35.439 2.643 45.399 1.00 84.75 179 ASP A O 1
ATOM 1357 N N . GLU A 1 180 ? -36.664 4.501 45.617 1.00 86.06 180 GLU A N 1
ATOM 1358 C CA . GLU A 1 180 ? -37.032 4.573 44.194 1.00 86.06 180 GLU A CA 1
ATOM 1359 C C . GLU A 1 180 ? -35.828 4.778 43.259 1.00 86.06 180 GLU A C 1
ATOM 1361 O O . GLU A 1 180 ? -35.741 4.155 42.197 1.00 86.06 180 GLU A O 1
ATOM 1366 N N . LEU A 1 181 ? -34.844 5.588 43.665 1.00 88.38 181 LEU A N 1
ATOM 1367 C CA . LEU A 1 181 ? -33.581 5.700 42.930 1.00 88.38 181 LEU A CA 1
ATOM 1368 C C . LEU A 1 181 ? -32.796 4.389 42.962 1.00 88.38 181 LEU A C 1
ATOM 1370 O O . LEU A 1 181 ? -32.178 4.027 41.962 1.00 88.38 181 LEU A O 1
ATOM 1374 N N . SER A 1 182 ? -32.810 3.676 44.090 1.00 89.44 182 SER A N 1
ATOM 1375 C CA . SER A 1 182 ? -32.126 2.390 44.209 1.00 89.44 182 SER A CA 1
ATOM 1376 C C . SER A 1 182 ? -32.769 1.322 43.318 1.00 89.44 182 SER A C 1
ATOM 1378 O O . SER A 1 182 ? -32.046 0.599 42.629 1.00 89.44 182 SER A O 1
ATOM 1380 N N . ASP A 1 183 ? -34.101 1.308 43.224 1.00 90.81 183 ASP A N 1
ATOM 1381 C CA . ASP A 1 183 ? -34.860 0.428 42.335 1.00 90.81 183 ASP A CA 1
ATOM 1382 C C . ASP A 1 183 ? -34.624 0.767 40.858 1.00 90.81 183 ASP A C 1
ATOM 1384 O O . ASP A 1 183 ? -34.402 -0.135 40.043 1.00 90.81 183 ASP A O 1
ATOM 1388 N N . GLN A 1 184 ? -34.575 2.055 40.497 1.00 90.81 184 GLN A N 1
ATOM 1389 C CA . GLN A 1 184 ? -34.208 2.470 39.138 1.00 90.81 184 GLN A CA 1
ATOM 1390 C C . GLN A 1 184 ? -32.783 2.049 38.778 1.00 90.81 184 GLN A C 1
ATOM 1392 O O . GLN A 1 184 ? -32.545 1.542 37.680 1.00 90.81 184 GLN A O 1
ATOM 1397 N N . LEU A 1 185 ? -31.830 2.211 39.695 1.00 91.19 185 LEU A N 1
ATOM 1398 C CA . LEU A 1 185 ? -30.437 1.833 39.464 1.00 91.19 185 LEU A CA 1
ATOM 1399 C C . LEU A 1 185 ? -30.296 0.308 39.352 1.00 91.19 185 LEU A C 1
ATOM 1401 O O . LEU A 1 185 ? -29.582 -0.181 38.476 1.00 91.19 185 LEU A O 1
ATOM 1405 N N . ALA A 1 186 ? -31.029 -0.454 40.167 1.00 93.19 186 ALA A N 1
ATOM 1406 C CA . ALA A 1 186 ? -31.094 -1.908 40.067 1.00 93.19 186 ALA A CA 1
ATOM 1407 C C . ALA A 1 186 ? -31.689 -2.362 38.721 1.00 93.19 186 ALA A C 1
ATOM 1409 O O . ALA A 1 186 ? -31.105 -3.219 38.049 1.00 93.19 186 ALA A O 1
ATOM 1410 N N . ALA A 1 187 ? -32.791 -1.750 38.275 1.00 90.19 187 ALA A N 1
ATOM 1411 C CA . ALA A 1 187 ? -33.393 -2.030 36.972 1.00 90.19 187 ALA A CA 1
ATOM 1412 C C . ALA A 1 187 ? -32.432 -1.700 35.817 1.00 90.19 187 ALA A C 1
ATOM 1414 O O . ALA A 1 187 ? -32.252 -2.505 34.895 1.00 90.19 187 ALA A O 1
ATOM 1415 N N . MET A 1 188 ? -31.740 -0.562 35.901 1.00 90.31 188 MET A N 1
ATOM 1416 C CA . MET A 1 188 ? -30.762 -0.142 34.901 1.00 90.31 188 MET A CA 1
ATOM 1417 C C . MET A 1 188 ? -29.543 -1.073 34.872 1.00 90.31 188 MET A C 1
ATOM 1419 O O . MET A 1 188 ? -29.066 -1.426 33.795 1.00 90.31 188 MET A O 1
ATOM 1423 N N . ALA A 1 189 ? -29.066 -1.545 36.028 1.00 93.06 189 ALA A N 1
ATOM 1424 C CA . ALA A 1 189 ? -27.972 -2.512 36.114 1.00 93.06 189 ALA A CA 1
ATOM 1425 C C . ALA A 1 189 ? -28.345 -3.863 35.481 1.00 93.06 189 ALA A C 1
ATOM 1427 O O . ALA A 1 189 ? -27.531 -4.471 34.780 1.00 93.06 189 ALA A O 1
ATOM 1428 N N . VAL A 1 190 ? -29.588 -4.321 35.665 1.00 91.31 190 VAL A N 1
ATOM 1429 C CA . VAL A 1 190 ? -30.105 -5.532 35.009 1.00 91.31 190 VAL A CA 1
ATOM 1430 C C . VAL A 1 190 ? -30.186 -5.342 33.493 1.00 91.31 190 VAL A C 1
ATOM 1432 O O . VAL A 1 190 ? -29.772 -6.229 32.741 1.00 91.31 190 VAL A O 1
ATOM 1435 N N . GLN A 1 191 ? -30.651 -4.181 33.029 1.00 92.12 191 GLN A N 1
ATOM 1436 C CA . GLN A 1 191 ? -30.690 -3.857 31.604 1.00 92.12 191 GLN A CA 1
ATOM 1437 C C . GLN A 1 191 ? -29.283 -3.779 31.004 1.00 92.12 191 GLN A C 1
ATOM 1439 O O . GLN A 1 191 ? -29.033 -4.347 29.943 1.00 92.12 191 GLN A O 1
ATOM 1444 N N . LEU A 1 192 ? -28.337 -3.157 31.706 1.00 94.00 192 LEU A N 1
ATOM 1445 C CA . LEU A 1 192 ? -26.948 -3.052 31.274 1.00 94.00 192 LEU A CA 1
ATOM 1446 C C . LEU A 1 192 ? -26.281 -4.429 31.209 1.00 94.00 192 LEU A C 1
ATOM 1448 O O . LEU A 1 192 ? -25.575 -4.722 30.247 1.00 94.00 192 LEU A O 1
ATOM 1452 N N . ARG A 1 193 ? -26.580 -5.320 32.161 1.00 93.50 193 ARG A N 1
ATOM 1453 C CA . ARG A 1 193 ? -26.149 -6.723 32.115 1.00 93.50 193 ARG A CA 1
ATOM 1454 C C . ARG A 1 193 ? -26.736 -7.457 30.910 1.00 93.50 193 ARG A C 1
ATOM 1456 O O . ARG A 1 193 ? -26.011 -8.187 30.239 1.00 93.50 193 ARG A O 1
ATOM 1463 N N . ARG A 1 194 ? -28.020 -7.252 30.604 1.00 94.25 194 ARG A N 1
ATOM 1464 C CA . ARG A 1 194 ? -28.676 -7.867 29.440 1.00 94.25 194 ARG A CA 1
ATOM 1465 C C . ARG A 1 194 ? -28.088 -7.348 28.122 1.00 94.25 194 ARG A C 1
ATOM 1467 O O . ARG A 1 194 ? -27.786 -8.145 27.234 1.00 94.25 194 ARG A O 1
ATOM 1474 N N . ASN A 1 195 ? -27.818 -6.046 28.041 1.00 94.12 195 ASN A N 1
ATOM 1475 C CA . ASN A 1 195 ? -27.120 -5.423 26.917 1.00 94.12 195 ASN A CA 1
ATOM 1476 C C . ASN A 1 195 ? -25.696 -5.977 26.773 1.00 94.12 195 ASN A C 1
ATOM 1478 O O . ASN A 1 195 ? -25.300 -6.346 25.673 1.00 94.12 195 ASN A O 1
ATOM 1482 N N . ALA A 1 196 ? -24.955 -6.134 27.873 1.00 94.62 196 ALA A N 1
ATOM 1483 C CA . ALA A 1 196 ? -23.615 -6.718 27.859 1.00 94.62 196 ALA A CA 1
ATOM 1484 C C . ALA A 1 196 ? -23.620 -8.171 27.360 1.00 94.62 196 ALA A C 1
ATOM 1486 O O . ALA A 1 196 ? -22.784 -8.536 26.538 1.00 94.62 196 ALA A O 1
ATOM 1487 N N . THR A 1 197 ? -24.586 -8.994 27.786 1.00 94.44 197 THR A N 1
ATOM 1488 C CA . THR A 1 197 ? -24.717 -10.370 27.273 1.00 94.44 197 THR A CA 1
ATOM 1489 C C . THR A 1 197 ? -25.069 -10.408 25.788 1.00 94.44 197 THR A C 1
ATOM 1491 O O . THR A 1 197 ? -24.556 -11.252 25.056 1.00 94.44 197 THR A O 1
ATOM 1494 N N . HIS A 1 198 ? -25.892 -9.466 25.320 1.00 94.69 198 HIS A N 1
ATOM 1495 C CA . HIS A 1 198 ? -26.218 -9.347 23.904 1.00 94.69 198 HIS A CA 1
ATOM 1496 C C . HIS A 1 198 ? -24.984 -8.935 23.089 1.00 94.69 198 HIS A C 1
ATOM 1498 O O . HIS A 1 198 ? -24.659 -9.593 22.102 1.00 94.69 198 HIS A O 1
ATOM 1504 N N . PHE A 1 199 ? -24.231 -7.930 23.549 1.00 94.62 199 PHE A N 1
ATOM 1505 C CA . PHE A 1 199 ? -22.987 -7.507 22.906 1.00 94.62 199 PHE A CA 1
ATOM 1506 C C . PHE A 1 199 ? -21.917 -8.595 22.904 1.00 94.62 199 PHE A C 1
ATOM 1508 O O . PHE A 1 199 ? -21.239 -8.746 21.896 1.00 94.62 199 PHE A O 1
ATOM 1515 N N . ALA A 1 200 ? -21.798 -9.397 23.964 1.00 95.12 200 ALA A N 1
ATOM 1516 C CA . ALA A 1 200 ? -20.884 -10.537 23.975 1.00 95.12 200 ALA A CA 1
ATOM 1517 C C . ALA A 1 200 ? -21.224 -11.543 22.862 1.00 95.12 200 ALA A C 1
ATOM 1519 O O . ALA A 1 200 ? -20.340 -11.965 22.123 1.00 95.12 200 ALA A O 1
ATOM 1520 N N . SER A 1 201 ? -22.512 -11.858 22.683 1.00 92.81 201 SER A N 1
ATOM 1521 C CA . SER A 1 201 ? -22.954 -12.770 21.620 1.00 92.81 201 SER A CA 1
ATOM 1522 C C . SER A 1 201 ? -22.776 -12.194 20.210 1.00 92.81 201 SER A C 1
ATOM 1524 O O . SER A 1 201 ? -22.499 -12.940 19.272 1.00 92.81 201 SER A O 1
ATOM 1526 N N . SER A 1 202 ? -22.919 -10.874 20.042 1.00 91.44 202 SER A N 1
ATOM 1527 C CA . SER A 1 202 ? -22.635 -10.204 18.769 1.00 91.44 202 SER A CA 1
ATOM 1528 C C . SER A 1 202 ? -21.140 -10.188 18.477 1.00 91.44 202 SER A C 1
ATOM 1530 O O . SER A 1 202 ? -20.749 -10.522 17.368 1.00 91.44 202 SER A O 1
ATOM 1532 N N . LEU A 1 203 ? -20.298 -9.907 19.476 1.00 95.31 203 LEU A N 1
ATOM 1533 C CA . LEU A 1 203 ? -18.844 -9.920 19.319 1.00 95.31 203 LEU A CA 1
ATOM 1534 C C . LEU A 1 203 ? -18.309 -11.307 18.961 1.00 95.31 203 LEU A C 1
ATOM 1536 O O . LEU A 1 203 ? -17.381 -11.401 18.168 1.00 95.31 203 LEU A O 1
ATOM 1540 N N . GLU A 1 204 ? -18.885 -12.378 19.508 1.00 95.25 204 GLU A N 1
ATOM 1541 C CA . GLU A 1 204 ? -18.503 -13.746 19.143 1.00 95.25 204 GLU A CA 1
ATOM 1542 C C . GLU A 1 204 ? -18.834 -14.056 17.674 1.00 95.25 204 GLU A C 1
ATOM 1544 O O . GLU A 1 204 ? -18.003 -14.604 16.946 1.00 95.25 204 GLU A O 1
ATOM 1549 N N . LYS A 1 205 ? -20.014 -13.637 17.202 1.00 94.56 205 LYS A N 1
ATOM 1550 C CA . LYS A 1 205 ? -20.402 -13.765 15.787 1.00 94.56 205 LYS A CA 1
ATOM 1551 C C . LYS A 1 205 ? -19.511 -12.916 14.886 1.00 94.56 205 LYS A C 1
ATOM 1553 O O . LYS A 1 205 ? -19.024 -13.410 13.872 1.00 94.56 205 LYS A O 1
ATOM 1558 N N . ASP A 1 206 ? -19.263 -11.670 15.271 1.00 94.00 206 ASP A N 1
ATOM 1559 C CA . ASP A 1 206 ? -18.432 -10.744 14.508 1.00 94.00 206 ASP A CA 1
ATOM 1560 C C . ASP A 1 206 ? -16.981 -11.238 14.451 1.00 94.00 206 ASP A C 1
ATOM 1562 O O . ASP A 1 206 ? -16.353 -11.180 13.395 1.00 94.00 206 ASP A O 1
ATOM 1566 N N . ALA A 1 207 ? -16.461 -11.821 15.535 1.00 93.31 207 ALA A N 1
ATOM 1567 C CA . ALA A 1 207 ? -15.146 -12.456 15.555 1.00 93.31 207 ALA A CA 1
ATOM 1568 C C . ALA A 1 207 ? -15.062 -13.636 14.574 1.00 93.31 207 ALA A C 1
ATOM 1570 O O . ALA A 1 207 ? -14.074 -13.753 13.847 1.00 93.31 207 ALA A O 1
ATOM 1571 N N . ALA A 1 208 ? -16.102 -14.474 14.496 1.00 93.81 208 ALA A N 1
ATOM 1572 C CA . ALA A 1 208 ? -16.158 -15.576 13.536 1.00 93.81 208 ALA A CA 1
ATOM 1573 C C . ALA A 1 208 ? -16.209 -15.081 12.078 1.00 93.81 208 ALA A C 1
ATOM 1575 O O . ALA A 1 208 ? -15.531 -15.633 11.205 1.00 93.81 208 ALA A O 1
ATOM 1576 N N . VAL A 1 209 ? -16.961 -14.009 11.807 1.00 94.44 209 VAL A N 1
ATOM 1577 C CA . VAL A 1 209 ? -17.014 -13.377 10.478 1.00 94.44 209 VAL A CA 1
ATOM 1578 C C . VAL A 1 209 ? -15.659 -12.773 10.107 1.00 94.44 209 VAL A C 1
ATOM 1580 O O . VAL A 1 209 ? -15.193 -12.973 8.987 1.00 94.44 209 VAL A O 1
ATOM 1583 N N . VAL A 1 210 ? -14.994 -12.086 11.040 1.00 95.00 210 VAL A N 1
ATOM 1584 C CA . VAL A 1 210 ? -13.662 -11.503 10.818 1.00 95.00 210 VAL A CA 1
ATOM 1585 C C . VAL A 1 210 ? -12.614 -12.585 10.567 1.00 95.00 210 VAL A C 1
ATOM 1587 O O . VAL A 1 210 ? -11.808 -12.427 9.652 1.00 95.00 210 VAL A O 1
ATOM 1590 N N . ALA A 1 211 ? -12.639 -13.693 11.313 1.00 93.94 211 ALA A N 1
ATOM 1591 C CA . ALA A 1 211 ? -11.745 -14.826 11.074 1.00 93.94 211 ALA A CA 1
ATOM 1592 C C . ALA A 1 211 ? -11.957 -15.417 9.671 1.00 93.94 211 ALA A C 1
ATOM 1594 O O . ALA A 1 211 ? -11.010 -15.540 8.901 1.00 93.94 211 ALA A O 1
ATOM 1595 N N . THR A 1 212 ? -13.216 -15.657 9.291 1.00 92.69 212 THR A N 1
ATOM 1596 C CA . THR A 1 212 ? -13.567 -16.179 7.959 1.00 92.69 212 THR A CA 1
ATOM 1597 C C . THR A 1 212 ? -13.138 -15.223 6.840 1.00 92.69 212 THR A C 1
ATOM 1599 O O . THR A 1 212 ? -12.632 -15.650 5.803 1.00 92.69 212 THR A O 1
ATOM 1602 N N . ALA A 1 213 ? -13.320 -13.915 7.035 1.00 92.81 213 ALA A N 1
ATOM 1603 C CA . ALA A 1 213 ? -12.870 -12.902 6.086 1.00 92.81 213 ALA A CA 1
ATOM 1604 C C . ALA A 1 213 ? -11.335 -12.848 5.991 1.00 92.81 213 ALA A C 1
ATOM 1606 O O . ALA A 1 213 ? -10.802 -12.645 4.900 1.00 92.81 213 ALA A O 1
ATOM 1607 N N . GLY A 1 214 ? -10.633 -13.060 7.107 1.00 92.12 214 GLY A N 1
ATOM 1608 C CA . GLY A 1 214 ? -9.179 -13.202 7.157 1.00 92.12 214 GLY A CA 1
ATOM 1609 C C . GLY A 1 214 ? -8.689 -14.378 6.313 1.00 92.12 214 GLY A C 1
ATOM 1610 O O . GLY A 1 214 ? -7.851 -14.180 5.433 1.00 92.12 214 GLY A O 1
ATOM 1611 N N . ASP A 1 215 ? -9.287 -15.555 6.498 1.00 94.06 215 ASP A N 1
ATOM 1612 C CA . ASP A 1 215 ? -8.944 -16.768 5.746 1.00 94.06 215 ASP A CA 1
ATOM 1613 C C . ASP A 1 215 ? -9.177 -16.586 4.236 1.00 94.06 215 ASP A C 1
ATOM 1615 O O . ASP A 1 215 ? -8.332 -16.934 3.406 1.00 94.06 215 ASP A O 1
ATOM 1619 N N . GLN A 1 216 ? -10.302 -15.970 3.854 1.00 92.62 216 GLN A N 1
ATOM 1620 C CA . GLN A 1 216 ? -10.585 -15.661 2.449 1.00 92.62 216 GLN A CA 1
ATOM 1621 C C . GLN A 1 216 ? -9.597 -14.645 1.870 1.00 92.62 216 GLN A C 1
ATOM 1623 O O . GLN A 1 216 ? -9.217 -14.743 0.700 1.00 92.62 216 GLN A O 1
ATOM 1628 N N . LEU A 1 217 ? -9.173 -13.657 2.660 1.00 94.44 217 LEU A N 1
ATOM 1629 C CA . LEU A 1 217 ? -8.195 -12.669 2.220 1.00 94.44 217 LEU A CA 1
ATOM 1630 C C . LEU A 1 217 ? -6.822 -13.310 1.999 1.00 94.44 217 LEU A C 1
ATOM 1632 O O . LEU A 1 217 ? -6.170 -13.001 1.002 1.00 94.44 217 LEU A O 1
ATOM 1636 N N . GLU A 1 218 ? -6.406 -14.221 2.879 1.00 93.75 218 GLU A N 1
ATOM 1637 C CA . GLU A 1 218 ? -5.156 -14.971 2.742 1.00 93.75 218 GLU A CA 1
ATOM 1638 C C . GLU A 1 218 ? -5.183 -15.872 1.499 1.00 93.75 218 GLU A C 1
ATOM 1640 O O . GLU A 1 218 ? -4.267 -15.827 0.672 1.00 93.75 218 GLU A O 1
ATOM 1645 N N . GLN A 1 219 ? -6.288 -16.589 1.275 1.00 91.44 219 GLN A N 1
ATOM 1646 C CA . GLN A 1 219 ? -6.464 -17.425 0.086 1.00 91.44 219 GLN A CA 1
ATOM 1647 C C . GLN A 1 219 ? -6.458 -16.606 -1.219 1.00 91.44 219 GLN A C 1
ATOM 1649 O O . GLN A 1 219 ? -5.832 -16.993 -2.216 1.00 91.44 219 GLN A O 1
ATOM 1654 N N . ASN A 1 220 ? -7.123 -15.449 -1.223 1.00 92.31 220 ASN A N 1
ATOM 1655 C CA . ASN A 1 220 ? -7.123 -14.533 -2.364 1.00 92.31 220 ASN A CA 1
ATOM 1656 C C . ASN A 1 220 ? -5.735 -13.928 -2.604 1.00 92.31 220 ASN A C 1
ATOM 1658 O O . ASN A 1 220 ? -5.291 -13.827 -3.751 1.00 92.31 220 ASN A O 1
ATOM 1662 N N . TYR A 1 221 ? -5.023 -13.561 -1.538 1.00 92.81 221 TYR A N 1
ATOM 1663 C CA . TYR A 1 221 ? -3.664 -13.037 -1.623 1.00 92.81 221 TYR A CA 1
ATOM 1664 C C . TYR A 1 221 ? -2.702 -14.061 -2.234 1.00 92.81 221 TYR A C 1
ATOM 1666 O O . TYR A 1 221 ? -1.937 -13.724 -3.143 1.00 92.81 221 TYR A O 1
ATOM 1674 N N . ASP A 1 222 ? -2.778 -15.320 -1.808 1.00 92.56 222 ASP A N 1
ATOM 1675 C CA . ASP A 1 222 ? -1.966 -16.404 -2.358 1.00 92.56 222 ASP A CA 1
ATOM 1676 C C . ASP A 1 222 ? -2.262 -16.664 -3.834 1.00 92.56 222 ASP A C 1
ATOM 1678 O O . ASP A 1 222 ? -1.338 -16.841 -4.639 1.00 92.56 222 ASP A O 1
ATOM 1682 N N . THR A 1 223 ? -3.539 -16.624 -4.216 1.00 89.25 223 THR A N 1
ATOM 1683 C CA . THR A 1 223 ? -3.959 -16.766 -5.615 1.00 89.25 223 THR A CA 1
ATOM 1684 C C . THR A 1 223 ? -3.396 -15.622 -6.462 1.00 89.25 223 THR A C 1
ATOM 1686 O O . THR A 1 223 ? -2.709 -15.864 -7.458 1.00 89.25 223 THR A O 1
ATOM 1689 N N . ALA A 1 224 ? -3.547 -14.376 -6.005 1.00 85.25 224 ALA A N 1
ATOM 1690 C CA . ALA A 1 224 ? -3.004 -13.201 -6.682 1.00 85.25 224 ALA A CA 1
ATOM 1691 C C . ALA A 1 224 ? -1.467 -13.229 -6.772 1.00 85.25 224 ALA A C 1
ATOM 1693 O O . ALA A 1 224 ? -0.877 -12.810 -7.774 1.00 85.25 224 ALA A O 1
ATOM 1694 N N . LYS A 1 225 ? -0.783 -13.742 -5.744 1.00 88.69 225 LYS A N 1
ATOM 1695 C CA . LYS A 1 225 ? 0.676 -13.888 -5.730 1.00 88.69 225 LYS A CA 1
ATOM 1696 C C . LYS A 1 225 ? 1.146 -14.946 -6.728 1.00 88.69 225 LYS A C 1
ATOM 1698 O O . LYS A 1 225 ? 2.088 -14.681 -7.479 1.00 88.69 225 LYS A O 1
ATOM 1703 N N . ARG A 1 226 ? 0.480 -16.106 -6.793 1.00 86.06 226 ARG A N 1
ATOM 1704 C CA . ARG A 1 226 ? 0.765 -17.158 -7.789 1.00 86.06 226 ARG A CA 1
ATOM 1705 C C . ARG A 1 226 ? 0.557 -16.647 -9.209 1.00 86.06 226 ARG A C 1
ATOM 1707 O O . ARG A 1 226 ? 1.419 -16.851 -10.064 1.00 86.06 226 ARG A O 1
ATOM 1714 N N . GLU A 1 227 ? -0.526 -15.916 -9.452 1.00 84.88 227 GLU A N 1
ATOM 1715 C CA . GLU A 1 227 ? -0.789 -15.313 -10.759 1.00 84.88 227 GLU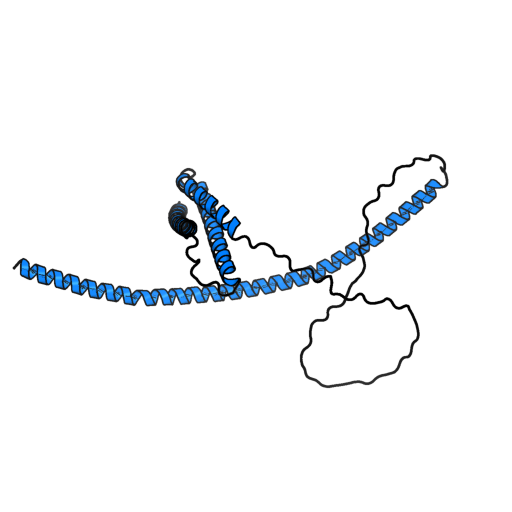 A CA 1
ATOM 1716 C C . GLU A 1 227 ? 0.255 -14.262 -11.136 1.00 84.88 227 GLU A C 1
ATOM 1718 O O . GLU A 1 227 ? 0.737 -14.266 -12.268 1.00 84.88 227 GLU A O 1
ATOM 1723 N N . ARG A 1 228 ? 0.694 -13.415 -10.195 1.00 81.69 228 ARG A N 1
ATOM 1724 C CA . ARG A 1 228 ? 1.783 -12.454 -10.438 1.00 81.69 228 ARG A CA 1
ATOM 1725 C C . ARG A 1 228 ? 3.098 -13.134 -10.802 1.00 81.69 228 ARG A C 1
ATOM 1727 O O . ARG A 1 228 ? 3.793 -12.644 -11.691 1.00 81.69 228 ARG A O 1
ATOM 1734 N N . ILE A 1 229 ? 3.443 -14.242 -10.147 1.00 80.69 229 ILE A N 1
ATOM 1735 C CA . ILE A 1 229 ? 4.648 -15.016 -10.482 1.00 80.69 229 ILE A CA 1
ATOM 1736 C C . ILE A 1 229 ? 4.503 -15.610 -11.884 1.00 80.69 229 ILE A C 1
ATOM 1738 O O . ILE A 1 229 ? 5.390 -15.417 -12.713 1.00 80.69 229 ILE A O 1
ATOM 1742 N N . ARG A 1 230 ? 3.351 -16.215 -12.193 1.00 78.44 230 ARG A N 1
ATOM 1743 C CA . ARG A 1 230 ? 3.067 -16.773 -13.521 1.00 78.44 230 ARG A CA 1
ATOM 1744 C C . ARG A 1 230 ? 3.160 -15.706 -14.617 1.00 78.44 230 ARG A C 1
ATOM 1746 O O . ARG A 1 230 ? 3.841 -15.905 -15.619 1.00 78.44 230 ARG A O 1
ATOM 1753 N N . LEU A 1 231 ? 2.537 -14.545 -14.416 1.00 80.19 231 LEU A N 1
ATOM 1754 C CA . LEU A 1 231 ? 2.594 -13.422 -15.357 1.00 80.19 231 LEU A CA 1
ATOM 1755 C C . LEU A 1 231 ? 4.013 -12.867 -15.515 1.00 80.19 231 LEU A C 1
ATOM 1757 O O . LEU A 1 231 ? 4.408 -12.490 -16.618 1.00 80.19 231 LEU A O 1
ATOM 1761 N N . ARG A 1 232 ? 4.805 -12.835 -14.440 1.00 78.94 232 ARG A N 1
ATOM 1762 C CA . ARG A 1 232 ? 6.213 -12.429 -14.497 1.00 78.94 232 ARG A CA 1
ATOM 1763 C C . ARG A 1 232 ? 7.045 -13.413 -15.318 1.00 78.94 232 ARG A C 1
ATOM 1765 O O . ARG A 1 232 ? 7.847 -12.968 -16.137 1.00 78.94 232 ARG A O 1
ATOM 1772 N N . ASP A 1 233 ? 6.822 -14.711 -15.151 1.00 75.19 233 ASP A N 1
ATOM 1773 C CA . ASP A 1 233 ? 7.547 -15.742 -15.895 1.00 75.19 233 ASP A CA 1
ATOM 1774 C C . ASP A 1 233 ? 7.171 -15.714 -17.389 1.00 75.19 233 ASP A C 1
ATOM 1776 O O . ASP A 1 233 ? 8.049 -15.775 -18.254 1.00 75.19 233 ASP A O 1
ATOM 1780 N N . HIS A 1 234 ? 5.894 -15.479 -17.719 1.00 71.69 234 HIS A N 1
ATOM 1781 C CA . HIS A 1 234 ? 5.472 -15.242 -19.106 1.00 71.69 234 HIS A CA 1
ATOM 1782 C C . HIS A 1 234 ? 6.050 -13.942 -19.693 1.00 71.69 234 HIS A C 1
ATOM 1784 O O . HIS A 1 234 ? 6.450 -13.917 -20.860 1.00 71.69 234 HIS A O 1
ATOM 1790 N N . ARG A 1 235 ? 6.171 -12.874 -18.894 1.00 69.44 235 ARG A N 1
ATOM 1791 C CA . ARG A 1 235 ? 6.772 -11.603 -19.330 1.00 69.44 235 ARG A CA 1
ATOM 1792 C C . ARG A 1 235 ? 8.277 -11.723 -19.586 1.00 69.44 235 ARG A C 1
ATOM 1794 O O . ARG A 1 235 ? 8.767 -11.144 -20.553 1.00 69.44 235 ARG A O 1
ATOM 1801 N N . GLY A 1 236 ? 8.999 -12.495 -18.772 1.00 61.62 236 GLY A N 1
ATOM 1802 C CA . GLY A 1 236 ? 10.417 -12.797 -18.996 1.00 61.62 236 GLY A CA 1
ATOM 1803 C C . GLY A 1 236 ? 10.645 -13.600 -20.279 1.00 61.62 236 GLY A C 1
ATOM 1804 O O . GLY A 1 236 ? 11.558 -13.300 -21.047 1.00 61.62 236 GLY A O 1
ATOM 1805 N N . LYS A 1 237 ? 9.757 -14.560 -20.568 1.00 63.12 237 LYS A N 1
ATOM 1806 C CA . LYS A 1 237 ? 9.845 -15.406 -21.765 1.00 63.12 237 LYS A CA 1
ATOM 1807 C C . LYS A 1 237 ? 9.534 -14.647 -23.060 1.00 63.12 237 LYS A C 1
ATOM 1809 O O . LYS A 1 237 ? 10.206 -14.870 -24.063 1.00 63.12 237 LYS A O 1
ATOM 1814 N N . SER A 1 238 ? 8.589 -13.703 -23.034 1.00 59.75 238 SER A N 1
ATOM 1815 C CA . SER A 1 238 ? 8.262 -12.881 -24.211 1.00 59.75 238 SER A CA 1
ATOM 1816 C C . SER A 1 238 ? 9.319 -11.817 -24.539 1.00 59.75 238 SER A C 1
ATOM 1818 O O . SER A 1 238 ? 9.374 -11.362 -25.676 1.00 59.75 238 SER A O 1
ATOM 1820 N N . GLY A 1 239 ? 10.156 -11.410 -23.577 1.00 61.38 239 GLY A N 1
ATOM 1821 C CA . GLY A 1 239 ? 11.246 -10.454 -23.821 1.00 61.38 239 GLY A CA 1
ATOM 1822 C C . GLY A 1 239 ? 12.497 -11.076 -24.456 1.00 61.38 239 GLY A C 1
ATOM 1823 O O . GLY A 1 239 ? 13.300 -10.371 -25.068 1.00 61.38 239 GLY A O 1
ATOM 1824 N N . MET A 1 240 ? 12.667 -12.396 -24.335 1.00 64.69 240 MET A N 1
ATOM 1825 C CA . MET A 1 240 ? 13.867 -13.100 -24.795 1.00 64.69 240 MET A CA 1
ATOM 1826 C C . MET A 1 240 ? 13.952 -13.194 -26.328 1.00 64.69 240 MET A C 1
ATOM 1828 O O . MET A 1 240 ? 15.044 -13.085 -26.883 1.00 64.69 240 MET A O 1
ATOM 1832 N N . THR A 1 241 ? 12.819 -13.329 -27.026 1.00 79.88 241 THR A N 1
ATOM 1833 C CA . THR A 1 241 ? 12.784 -13.417 -28.498 1.00 79.88 241 THR A CA 1
ATOM 1834 C C . THR A 1 241 ? 13.157 -12.090 -29.163 1.00 79.88 241 THR A C 1
ATOM 1836 O O . THR A 1 241 ? 13.910 -12.085 -30.136 1.00 79.88 241 THR A O 1
ATOM 1839 N N . THR A 1 242 ? 12.730 -10.956 -28.596 1.00 80.75 242 THR A N 1
ATOM 1840 C CA . THR A 1 242 ? 13.112 -9.619 -29.082 1.00 80.75 242 THR A CA 1
ATOM 1841 C C . THR A 1 242 ? 14.606 -9.354 -28.890 1.00 80.75 242 THR A C 1
ATOM 1843 O O . THR A 1 242 ? 15.250 -8.809 -29.782 1.00 80.75 242 THR A O 1
ATOM 1846 N N . CYS A 1 243 ? 15.185 -9.787 -27.764 1.00 79.06 243 CYS A N 1
ATOM 1847 C CA . CYS A 1 243 ? 16.626 -9.673 -27.516 1.00 79.06 243 CYS A CA 1
ATOM 1848 C C . CYS A 1 243 ? 17.449 -10.477 -28.536 1.00 79.06 243 CYS A C 1
ATOM 1850 O O . CYS A 1 243 ? 18.449 -9.986 -29.060 1.00 79.06 243 CYS A O 1
ATOM 1852 N N . TRP A 1 244 ? 16.999 -11.689 -28.868 1.00 89.00 244 TRP A N 1
ATOM 1853 C CA . TRP A 1 244 ? 17.673 -12.530 -29.856 1.00 89.00 244 TRP A CA 1
ATOM 1854 C C . TRP A 1 244 ? 17.647 -11.905 -31.258 1.00 89.00 244 TRP A C 1
ATOM 1856 O O . TRP A 1 244 ? 18.674 -11.857 -31.931 1.00 89.00 244 TRP A O 1
ATOM 1866 N N . TYR A 1 245 ? 16.508 -11.334 -31.667 1.00 92.50 245 TYR A N 1
ATOM 1867 C CA . TYR A 1 245 ? 16.399 -10.617 -32.940 1.00 92.50 245 TYR A CA 1
ATOM 1868 C C . TYR A 1 245 ? 17.340 -9.404 -33.011 1.00 92.50 245 TYR A C 1
ATOM 1870 O O . TYR A 1 245 ? 18.021 -9.211 -34.017 1.00 92.50 245 TYR A O 1
ATOM 1878 N N . ILE A 1 246 ? 17.435 -8.622 -31.927 1.00 91.19 246 ILE A N 1
ATOM 1879 C CA . ILE A 1 246 ? 18.362 -7.481 -31.840 1.00 91.19 246 ILE A CA 1
ATOM 1880 C C . ILE A 1 246 ? 19.811 -7.940 -32.063 1.00 91.19 246 ILE A C 1
ATOM 1882 O O . ILE A 1 246 ? 20.545 -7.286 -32.802 1.00 91.19 246 ILE A O 1
ATOM 1886 N N . TRP A 1 247 ? 20.212 -9.081 -31.495 1.00 93.56 247 TRP A N 1
ATOM 1887 C CA . TRP A 1 247 ? 21.546 -9.655 -31.702 1.00 93.56 247 TRP A CA 1
ATOM 1888 C C . TRP A 1 247 ? 21.814 -10.062 -33.154 1.00 93.56 247 TRP A C 1
ATOM 1890 O O . TRP A 1 247 ? 22.890 -9.774 -33.676 1.00 93.56 247 TRP A O 1
ATOM 1900 N N . VAL A 1 248 ? 20.841 -10.691 -33.821 1.00 95.38 248 VAL A N 1
ATOM 1901 C CA . VAL A 1 248 ? 20.967 -11.080 -35.236 1.00 95.38 248 VAL A CA 1
ATOM 1902 C C . VAL A 1 248 ? 21.118 -9.847 -36.128 1.00 95.38 248 VAL A C 1
ATOM 1904 O O . VAL A 1 248 ? 22.027 -9.798 -36.957 1.00 95.38 248 VAL A O 1
ATOM 1907 N N . VAL A 1 249 ? 20.281 -8.824 -35.930 1.00 96.38 249 VAL A N 1
ATOM 1908 C CA . VAL A 1 249 ? 20.361 -7.565 -36.690 1.00 96.38 249 VAL A CA 1
ATOM 1909 C C . VAL A 1 249 ? 21.714 -6.885 -36.482 1.00 96.38 249 VAL A C 1
ATOM 1911 O O . VAL A 1 249 ? 22.324 -6.432 -37.449 1.00 96.38 249 VAL A O 1
ATOM 1914 N N . LEU A 1 250 ? 22.213 -6.850 -35.244 1.00 96.38 250 LEU A N 1
ATOM 1915 C CA . LEU A 1 250 ? 23.507 -6.250 -34.917 1.00 96.38 250 LEU A CA 1
ATOM 1916 C C . LEU A 1 250 ? 24.673 -7.013 -35.569 1.00 96.38 250 LEU A C 1
ATOM 1918 O O . LEU A 1 250 ? 25.601 -6.395 -36.079 1.00 96.38 250 LEU A O 1
ATOM 1922 N N . GLY A 1 251 ? 24.610 -8.345 -35.628 1.00 96.81 251 GLY A N 1
ATOM 1923 C CA . GLY A 1 251 ? 25.608 -9.149 -36.338 1.00 96.81 251 GLY A CA 1
ATOM 1924 C C . GLY A 1 251 ? 25.664 -8.840 -37.837 1.00 96.81 251 GLY A C 1
ATOM 1925 O O . GLY A 1 251 ? 26.747 -8.649 -38.391 1.00 96.81 251 GLY A O 1
ATOM 1926 N N . VAL A 1 252 ? 24.500 -8.727 -38.487 1.00 97.38 252 VAL A N 1
ATOM 1927 C CA . VAL A 1 252 ? 24.414 -8.397 -39.920 1.00 97.38 252 VAL A CA 1
ATOM 1928 C C . VAL A 1 252 ? 24.946 -6.990 -40.202 1.00 97.38 252 VAL A C 1
ATOM 1930 O O . VAL A 1 252 ? 25.705 -6.805 -41.154 1.00 97.38 252 VAL A O 1
ATOM 1933 N N . THR A 1 253 ? 24.608 -5.996 -39.374 1.00 96.19 253 THR A N 1
ATOM 1934 C CA . THR A 1 253 ? 25.106 -4.623 -39.563 1.00 96.19 253 THR A CA 1
ATOM 1935 C C . THR A 1 253 ? 26.616 -4.526 -39.367 1.00 96.19 253 THR A C 1
ATOM 1937 O O . THR A 1 253 ? 27.283 -3.821 -40.123 1.00 96.19 253 THR A O 1
ATOM 1940 N N . LEU A 1 254 ? 27.180 -5.265 -38.410 1.00 96.19 254 LEU A N 1
ATOM 1941 C CA . LEU A 1 254 ? 28.620 -5.276 -38.144 1.00 96.19 254 LEU A CA 1
ATOM 1942 C C . LEU A 1 254 ? 29.398 -5.964 -39.278 1.00 96.19 254 LEU A C 1
ATOM 1944 O O . LEU A 1 254 ? 30.415 -5.439 -39.729 1.00 96.19 254 LEU A O 1
ATOM 1948 N N . ALA A 1 255 ? 28.880 -7.076 -39.811 1.00 95.69 255 ALA A N 1
ATOM 1949 C CA . ALA A 1 255 ? 29.442 -7.736 -40.990 1.00 95.69 255 ALA A CA 1
ATOM 1950 C C . ALA A 1 255 ? 29.394 -6.837 -42.239 1.00 95.69 255 ALA A C 1
ATOM 1952 O O . ALA A 1 255 ? 30.368 -6.763 -42.989 1.00 95.69 255 ALA A O 1
ATOM 1953 N N . PHE A 1 256 ? 28.292 -6.107 -42.437 1.00 96.56 256 PHE A N 1
ATOM 1954 C CA . PHE A 1 256 ? 28.166 -5.141 -43.527 1.00 96.56 256 PHE A CA 1
ATOM 1955 C C . PHE A 1 256 ? 29.189 -4.004 -43.405 1.00 96.56 256 PHE A C 1
ATOM 1957 O O . PHE A 1 256 ? 29.885 -3.695 -44.371 1.00 96.56 256 PHE A O 1
ATOM 1964 N N . MET A 1 257 ? 29.341 -3.426 -42.208 1.00 95.00 257 MET A N 1
ATOM 1965 C CA . MET A 1 257 ? 30.349 -2.392 -41.949 1.00 95.00 257 MET A CA 1
ATOM 1966 C C . MET A 1 257 ? 31.773 -2.904 -42.190 1.00 95.00 257 MET A C 1
ATOM 1968 O O . MET A 1 257 ? 32.582 -2.187 -42.775 1.00 95.00 257 MET A O 1
ATOM 1972 N N . ALA A 1 258 ? 32.074 -4.147 -41.803 1.00 94.75 258 ALA A N 1
ATOM 1973 C CA . ALA A 1 258 ? 33.368 -4.769 -42.066 1.00 94.75 258 ALA A CA 1
ATOM 1974 C C . ALA A 1 258 ? 33.621 -4.968 -43.571 1.00 94.75 258 ALA A C 1
ATOM 1976 O O . ALA A 1 258 ? 34.702 -4.633 -44.049 1.00 94.75 258 ALA A O 1
ATOM 1977 N N . MET A 1 259 ? 32.629 -5.444 -44.334 1.00 95.75 259 MET A N 1
ATOM 1978 C CA . MET A 1 259 ? 32.747 -5.600 -45.790 1.00 95.75 259 MET A CA 1
ATOM 1979 C C . MET A 1 259 ? 32.989 -4.251 -46.485 1.00 95.75 259 MET A C 1
ATOM 1981 O O . MET A 1 259 ? 33.906 -4.134 -47.295 1.00 95.75 259 MET A O 1
ATOM 1985 N N . VAL A 1 260 ? 32.210 -3.218 -46.146 1.00 94.81 260 VAL A N 1
ATOM 1986 C CA . VAL A 1 260 ? 32.392 -1.861 -46.695 1.00 94.81 260 VAL A CA 1
ATOM 1987 C C . VAL A 1 260 ? 33.753 -1.288 -46.300 1.00 94.81 260 VAL A C 1
ATOM 1989 O O . VAL A 1 260 ? 34.416 -0.658 -47.123 1.00 94.81 260 VAL A O 1
ATOM 1992 N N . GLY A 1 261 ? 34.187 -1.536 -45.063 1.00 94.25 261 GLY A N 1
ATOM 1993 C CA . GLY A 1 261 ? 35.509 -1.159 -44.576 1.00 94.25 261 GLY A CA 1
ATOM 1994 C C . GLY A 1 261 ? 36.628 -1.803 -45.390 1.00 94.25 261 GLY A C 1
ATOM 1995 O O . GLY A 1 261 ? 37.518 -1.096 -45.845 1.00 94.25 261 GLY A O 1
ATOM 1996 N N . LEU A 1 262 ? 36.552 -3.112 -45.648 1.00 93.31 262 LEU A N 1
ATOM 1997 C CA . LEU A 1 262 ? 37.540 -3.833 -46.457 1.00 93.31 262 LEU A CA 1
ATOM 1998 C C . LEU A 1 262 ? 37.598 -3.320 -47.900 1.00 93.31 262 LEU A C 1
ATOM 2000 O O . LEU A 1 262 ? 38.689 -3.145 -48.426 1.00 93.31 262 LEU A O 1
ATOM 2004 N N . ILE A 1 263 ? 36.451 -3.017 -48.516 1.00 93.94 263 ILE A N 1
ATOM 2005 C CA . ILE A 1 263 ? 36.401 -2.452 -49.87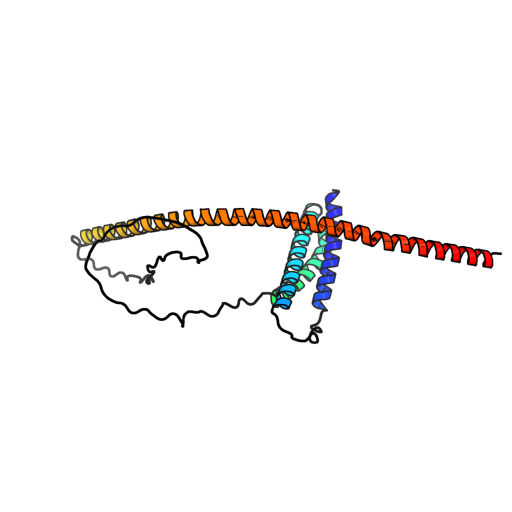7 1.00 93.94 263 ILE A CA 1
ATOM 2006 C C . ILE A 1 263 ? 37.000 -1.041 -49.926 1.00 93.94 263 ILE A C 1
ATOM 2008 O O . ILE A 1 263 ? 37.555 -0.648 -50.942 1.00 93.94 263 ILE A O 1
ATOM 2012 N N . ARG A 1 264 ? 36.857 -0.250 -48.858 1.00 87.44 264 ARG A N 1
ATOM 2013 C CA . ARG A 1 264 ? 37.405 1.114 -48.797 1.00 87.44 264 ARG A CA 1
ATOM 2014 C C . ARG A 1 264 ? 38.883 1.166 -48.418 1.00 87.44 264 ARG A C 1
ATOM 2016 O O . ARG A 1 264 ? 39.509 2.190 -48.674 1.00 87.44 264 ARG A O 1
ATOM 2023 N N . LEU A 1 265 ? 39.390 0.135 -47.745 1.00 80.44 265 LEU A N 1
ATOM 2024 C CA . LEU A 1 265 ? 40.768 0.062 -47.255 1.00 80.44 265 LEU A CA 1
ATOM 2025 C C . LEU A 1 265 ? 41.695 -0.727 -48.197 1.00 80.44 265 LEU A C 1
ATOM 2027 O O . LEU A 1 265 ? 42.910 -0.563 -48.109 1.00 80.44 265 LEU A O 1
ATOM 2031 N N . SER A 1 266 ? 41.125 -1.581 -49.054 1.00 72.75 266 SER A N 1
ATOM 2032 C CA . SER A 1 266 ? 41.805 -2.232 -50.181 1.00 72.75 266 SER A CA 1
ATOM 2033 C C . SER A 1 266 ? 41.837 -1.339 -51.414 1.00 72.75 266 SER A C 1
ATOM 2035 O O . SER A 1 266 ? 42.737 -1.604 -52.241 1.00 72.75 266 SER A O 1
#

InterPro domains:
  IPR019150 Vesicle transport protein, Use1 [PF09753] (170-265)
  IPR019150 Vesicle transport protein, Use1 [PTHR13050] (4-265)

Sequence (266 aa):
MASTRHDEINLARLLRRLEKRAFEATYASPISANSSPSKGTAGQGEEWLQAIDFIQKVKYARTLLKNIELDSPDGGAQFRASFERLDSVIANVQERVVPQARLPEPLLPSIPIPAPSAPTPTARPSKENVSPDEPLPVQEFTAPLLSAPVDDLIPSTPTMSINSSARSGALASTTALQDELSDQLAAMAVQLRRNATHFASSLEKDAAVVATAGDQLEQNYDTAKRERIRLRDHRGKSGMTTCWYIWVVLGVTLAFMAMVGLIRLS

Foldseek 3Di:
DVVLVVLLVVLVVLLVVLVVVLCVVVPPDVVVPPPDPPDDPVVLVVLLVVLVVSVVSLVVSVVSLVVNCVVPVPSNPVCVVSSVSSVVSNVVSCVVNVPDPDDPDDPPPPDDDDDDDDDDDDDDDDDDDDDDDDDDDDDDDDDDDDDDDDPDDPDDDDDDDDDPPDVPVVVVVVVVVVVVVVVVVVVVVVVVVVVVVVVVVVVVVVVVVVVVVVVVVVVVVVVVVVVVVVVVVVVVVVVVVVVVVVVVVVVVVVVVVVVVVVVVVD

Secondary structure (DSSP, 8-state):
-HHHHHHHHHHHHHHHHHHHHHHHHHH--STTTTS---S-THHHHHHHHHHHHHHHHHHHHHHHHHHHHHH-TTTTHHHHHHHHHHHHHHHHHHHHHS----PPP--GGG-PPPPP--------------------------PPP---------------------TTTHHHHHHHHHHHHHHHHHHHHHHHHHHHHHHHHHHHHHHHHHHHHHHHHHHHHHHHHHHHHHHHHHHHHHHHHHHHHHHHHHHHHHHHHHHHHHHHH-

Nearest PDB structures (foldseek):
  3f31-assembly1_B  TM=4.151E-01  e=8.032E-01  Homo sapiens
  5j1h-assembly2_B  TM=4.105E-01  e=1.232E+00  Homo sapiens
  2rn7-assembly1_A  TM=1.936E-01  e=7.247E+00  Shigella flexneri